Protein AF-A0A2S3ZAF1-F1 (afdb_monomer_lite)

Sequence (243 aa):
MAEVGGATMHPLAQFGRLNRGVPNEYNELVDADGWRYSEPAVGTLDVAVLAAVALHLAAHTGTPDAGIAAVWEGWGGLVSGTGVSVIMVSDEEAADRASDRATDRETEAAEARLRQAALAAMVEPDDSRGPGLLPADVSSGARLRLPGRDYVLFDAGIRRFVDPAWLTDAPWTDSTWPQSPNLIWPDDHAWVLVSEIDFDSTVIAGTRALVDALVADPTIEVLELREGADLTSEGDTVNLPPN

Radius of gyration: 21.91 Å; chains: 1; bounding box: 62×47×51 Å

Secondary structure (DSSP, 8-state):
-TTTTT----TT--HHHH--S---TTS-EE-TT--EE-PPPTT---HHHHHHHHHHHHHT-S-TT-EEEEEETTSTTSSBS----------TTTTS----TT-HHHHHHHHHHHHHHHHHHHHS--TT--B-SS-HHHHTS-EEEETTEEEEEEE--GGGGGSTTHHHH-TT--TTS----SEEEETT-SEEEEE-SS-SSEEEEE-HHHHHHHHT-TTS------TT---STT---SSPPP-

pLDDT: mean 73.21, std 19.5, range [30.19, 98.19]

Foldseek 3Di:
DQVQQVHDDAPQDAPVLSPNDDADPVQWDQGPVGDTHHQFQALFDDLQQLLVLLVLQLVQDPFQFWWKFWAWPPADLQAWLRHDDDPDDDPPPPPDDPDDPDCPVVVVVVVVVVVVVVVVVVVDPPPPTDGGLADNDQSPDDWDDDVVTIIRMDTGRSNCSNDSCCQVVPSRHDVPDGGGGQKIAGPVRQKIWGRHRQASDIDIDHDPVSLVVQPPDPVHDDHDDDPPQDNHPPSPPRSDDDD

Structure (mmCIF, N/CA/C/O backbone):
data_AF-A0A2S3ZAF1-F1
#
_entry.id   AF-A0A2S3ZAF1-F1
#
loop_
_atom_site.group_PDB
_atom_site.id
_atom_site.type_symbol
_atom_site.label_atom_id
_atom_site.label_alt_id
_atom_site.label_comp_id
_atom_site.label_asym_id
_atom_site.label_entity_id
_atom_site.label_seq_id
_atom_site.pdbx_PDB_ins_code
_atom_site.Cartn_x
_atom_site.Cartn_y
_atom_site.Cartn_z
_atom_site.occupancy
_atom_site.B_iso_or_equiv
_atom_site.auth_seq_id
_atom_site.auth_comp_id
_atom_site.auth_asym_id
_atom_site.auth_atom_id
_atom_site.pdbx_PDB_model_num
ATOM 1 N N . MET A 1 1 ? 9.774 2.914 -19.126 1.00 52.41 1 MET A N 1
ATOM 2 C CA . MET A 1 1 ? 11.111 2.756 -18.502 1.00 52.41 1 MET A CA 1
ATOM 3 C C . MET A 1 1 ? 11.886 1.545 -19.033 1.00 52.41 1 MET A C 1
ATOM 5 O O . MET A 1 1 ? 12.909 1.760 -19.666 1.00 52.41 1 MET A O 1
ATOM 9 N N . ALA A 1 2 ? 11.426 0.300 -18.835 1.00 56.88 2 ALA A N 1
ATOM 10 C CA . ALA A 1 2 ? 12.177 -0.904 -19.234 1.00 56.88 2 ALA A CA 1
ATOM 11 C C . ALA A 1 2 ? 12.571 -0.918 -20.730 1.00 56.88 2 ALA A C 1
ATOM 13 O O . ALA A 1 2 ? 13.739 -1.113 -21.065 1.00 56.88 2 ALA A O 1
ATOM 14 N N . GLU A 1 3 ? 11.632 -0.582 -21.621 1.00 55.62 3 GLU A N 1
ATOM 15 C CA . GLU A 1 3 ? 11.883 -0.512 -23.070 1.00 55.62 3 GLU A CA 1
ATOM 16 C C . GLU A 1 3 ? 12.916 0.558 -23.464 1.00 55.62 3 GLU A C 1
ATOM 18 O O . GLU A 1 3 ? 13.685 0.353 -24.401 1.00 55.62 3 GLU A O 1
ATOM 23 N N . VAL A 1 4 ? 12.994 1.664 -22.717 1.00 53.56 4 VAL A N 1
ATOM 24 C CA . VAL A 1 4 ? 13.937 2.768 -22.972 1.00 53.56 4 VAL A CA 1
ATOM 25 C C . VAL A 1 4 ? 15.374 2.357 -22.628 1.00 53.56 4 VAL A C 1
ATOM 27 O O . VAL A 1 4 ? 16.314 2.746 -23.317 1.00 53.56 4 VAL A O 1
ATOM 30 N N . GLY A 1 5 ? 15.554 1.539 -21.586 1.00 59.94 5 GLY A N 1
ATOM 31 C CA . GLY A 1 5 ? 16.861 1.052 -21.131 1.00 59.94 5 GLY A CA 1
ATOM 32 C C . GLY A 1 5 ? 17.316 -0.273 -21.757 1.00 59.94 5 GLY A C 1
ATOM 33 O O . GLY A 1 5 ? 18.374 -0.784 -21.387 1.00 59.94 5 GLY A O 1
ATOM 34 N N . GLY A 1 6 ? 16.524 -0.874 -22.656 1.00 71.81 6 GLY A N 1
ATOM 35 C CA . GLY A 1 6 ? 16.771 -2.234 -23.155 1.00 71.81 6 GLY A CA 1
ATOM 36 C C . GLY A 1 6 ? 16.690 -3.306 -22.058 1.00 71.81 6 GLY A C 1
ATOM 37 O O . GLY A 1 6 ? 17.347 -4.344 -22.155 1.00 71.81 6 GLY A O 1
ATOM 38 N N . ALA A 1 7 ? 15.935 -3.031 -20.995 1.00 78.31 7 ALA A N 1
ATOM 39 C CA . ALA A 1 7 ? 15.647 -3.947 -19.901 1.00 78.31 7 ALA A CA 1
ATOM 40 C C . ALA A 1 7 ? 14.244 -4.553 -20.076 1.00 78.31 7 ALA A C 1
ATOM 42 O O . ALA A 1 7 ? 13.410 -4.034 -20.817 1.00 78.31 7 ALA A O 1
ATOM 43 N N . THR A 1 8 ? 13.973 -5.674 -19.414 1.00 84.06 8 THR A N 1
ATOM 44 C CA . THR A 1 8 ? 12.668 -6.347 -19.466 1.00 84.06 8 THR A CA 1
ATOM 45 C C . THR A 1 8 ? 11.941 -6.150 -18.145 1.00 84.06 8 THR A C 1
ATOM 47 O O . THR A 1 8 ? 12.488 -6.472 -17.093 1.00 84.06 8 THR A O 1
ATOM 50 N N . MET A 1 9 ? 10.702 -5.656 -18.193 1.00 85.25 9 MET A N 1
ATOM 51 C CA . MET A 1 9 ? 9.845 -5.610 -17.008 1.00 85.25 9 MET A CA 1
ATOM 52 C C . MET A 1 9 ? 9.317 -7.014 -16.686 1.00 85.25 9 MET A C 1
ATOM 54 O O . MET A 1 9 ? 8.827 -7.715 -17.573 1.00 85.25 9 MET A O 1
ATOM 58 N N . HIS A 1 10 ? 9.428 -7.435 -15.427 1.00 86.62 10 HIS A N 1
ATOM 59 C CA . HIS A 1 10 ? 8.922 -8.713 -14.914 1.00 86.62 10 HIS A CA 1
ATOM 60 C C . HIS A 1 10 ? 8.698 -8.619 -13.390 1.00 86.62 10 HIS A C 1
ATOM 62 O O . HIS A 1 10 ? 9.186 -7.675 -12.776 1.00 86.62 10 HIS A O 1
ATOM 68 N N . PRO A 1 11 ? 8.026 -9.590 -12.735 1.00 84.19 11 PRO A N 1
ATOM 69 C CA . PRO A 1 11 ? 7.634 -9.479 -11.318 1.00 84.19 11 PRO A CA 1
ATOM 70 C C . PRO A 1 11 ? 8.775 -9.374 -10.295 1.00 84.19 11 PRO A C 1
ATOM 72 O O . PRO A 1 11 ? 8.514 -9.170 -9.119 1.00 84.19 11 PRO A O 1
ATOM 75 N N . LEU A 1 12 ? 10.020 -9.595 -10.720 1.00 84.94 12 LEU A N 1
ATOM 76 C CA . LEU A 1 12 ? 11.219 -9.519 -9.873 1.00 84.94 12 LEU A CA 1
ATOM 77 C C . LEU A 1 12 ? 12.179 -8.441 -10.384 1.00 84.94 12 LEU A C 1
ATOM 79 O O . LEU A 1 12 ? 13.346 -8.451 -10.007 1.00 84.94 12 LEU A O 1
ATOM 83 N N . ALA A 1 13 ? 11.739 -7.607 -11.331 1.00 83.88 13 ALA A N 1
ATOM 84 C CA . ALA A 1 13 ? 12.588 -6.587 -11.916 1.00 83.88 13 ALA A CA 1
ATOM 85 C C . ALA A 1 13 ? 12.947 -5.576 -10.830 1.00 83.88 13 ALA A C 1
ATOM 87 O O . ALA A 1 13 ? 12.074 -5.150 -10.081 1.00 83.88 13 ALA A O 1
ATOM 88 N N . GLN A 1 14 ? 14.225 -5.224 -10.736 1.00 80.75 14 GLN A N 1
ATOM 89 C CA . GLN A 1 14 ? 14.699 -4.249 -9.757 1.00 80.75 14 GLN A CA 1
ATOM 90 C C . GLN A 1 14 ? 14.889 -2.898 -10.443 1.00 80.75 14 GLN A C 1
ATOM 92 O O . GLN A 1 14 ? 15.520 -2.833 -11.504 1.00 80.75 14 GLN A O 1
ATOM 97 N N . PHE A 1 15 ? 14.404 -1.811 -9.841 1.00 74.12 15 PHE A N 1
ATOM 98 C CA . PHE A 1 15 ? 14.483 -0.459 -10.396 1.00 74.12 15 PHE A CA 1
ATOM 99 C C . PHE A 1 15 ? 15.914 -0.118 -10.813 1.00 74.12 15 PHE A C 1
ATOM 101 O O . PHE A 1 15 ? 16.145 0.286 -11.950 1.00 74.12 15 PHE A O 1
ATOM 108 N N . GLY A 1 16 ? 16.897 -0.387 -9.947 1.00 69.75 16 GLY A N 1
ATOM 109 C CA . GLY A 1 16 ? 18.313 -0.150 -10.245 1.00 69.75 16 GLY A CA 1
ATOM 110 C C . GLY A 1 16 ? 18.846 -0.920 -11.463 1.00 69.75 16 GLY A C 1
ATOM 111 O O . GLY A 1 16 ? 19.830 -0.503 -12.066 1.00 69.75 16 GLY A O 1
ATOM 112 N N . ARG A 1 17 ? 18.197 -2.022 -11.868 1.00 74.19 17 ARG A N 1
ATOM 113 C CA . ARG A 1 17 ? 18.559 -2.808 -13.063 1.00 74.19 17 ARG A CA 1
ATOM 114 C C . ARG A 1 17 ? 17.776 -2.411 -14.316 1.00 74.19 17 ARG A C 1
ATOM 116 O O . ARG A 1 17 ? 18.269 -2.634 -15.427 1.00 74.19 17 ARG A O 1
ATOM 123 N N . LEU A 1 18 ? 16.599 -1.805 -14.147 1.00 74.00 18 LEU A N 1
ATOM 124 C CA . LEU A 1 18 ? 15.820 -1.166 -15.215 1.00 74.00 18 LEU A CA 1
ATOM 125 C C . LEU A 1 18 ? 16.380 0.220 -15.576 1.00 74.00 18 LEU A C 1
ATOM 127 O O . LEU A 1 18 ? 16.373 0.618 -16.743 1.00 74.00 18 LEU A O 1
ATOM 131 N N . ASN A 1 19 ? 16.903 0.931 -14.577 1.00 68.19 19 ASN A N 1
ATOM 132 C CA . ASN A 1 19 ? 17.482 2.264 -14.664 1.00 68.19 19 ASN A CA 1
ATOM 133 C C . ASN A 1 19 ? 18.892 2.228 -15.291 1.00 68.19 19 ASN A C 1
ATOM 135 O O . ASN A 1 19 ? 19.906 2.313 -14.605 1.00 68.19 19 ASN A O 1
ATOM 139 N N . ARG A 1 20 ? 18.960 2.048 -16.619 1.00 69.25 20 ARG A N 1
ATOM 140 C CA . ARG A 1 20 ? 20.220 1.895 -17.384 1.00 69.25 20 ARG A CA 1
ATOM 141 C C . ARG A 1 20 ? 20.696 3.164 -18.109 1.00 69.25 20 ARG A C 1
ATOM 143 O O . ARG A 1 20 ? 21.653 3.100 -18.879 1.00 69.25 20 ARG A O 1
ATOM 150 N N . GLY A 1 21 ? 20.020 4.295 -17.919 1.00 64.88 21 GLY A N 1
ATOM 151 C CA . GLY A 1 21 ? 20.391 5.572 -18.537 1.00 64.88 21 GLY A CA 1
ATOM 152 C C . GLY A 1 21 ? 21.369 6.391 -17.687 1.00 64.88 21 GLY A C 1
ATOM 153 O O . GLY A 1 21 ? 21.726 5.998 -16.580 1.00 64.88 21 GLY A O 1
ATOM 154 N N . VAL A 1 22 ? 21.798 7.546 -18.204 1.00 63.38 22 VAL A N 1
ATOM 155 C CA . VAL A 1 22 ? 22.558 8.536 -17.424 1.00 63.38 22 VAL A CA 1
ATOM 156 C C . VAL A 1 22 ? 21.555 9.516 -16.805 1.00 63.38 22 VAL A C 1
ATOM 158 O O . VAL A 1 22 ? 20.858 10.186 -17.572 1.00 63.38 22 VAL A O 1
ATOM 161 N N . PRO A 1 23 ? 21.451 9.602 -15.467 1.00 66.50 23 PRO A N 1
ATOM 162 C CA . PRO A 1 23 ? 20.560 10.555 -14.819 1.00 66.50 23 PRO A CA 1
ATOM 163 C C . PRO A 1 23 ? 20.959 12.004 -15.117 1.00 66.50 23 PRO A C 1
ATOM 165 O O . PRO A 1 23 ? 22.134 12.311 -15.333 1.00 66.50 23 PRO A O 1
ATOM 168 N N . ASN A 1 24 ? 19.979 12.903 -15.113 1.00 66.38 24 ASN A N 1
ATOM 169 C CA . ASN A 1 24 ? 20.212 14.343 -15.128 1.00 66.38 24 ASN A CA 1
ATOM 170 C C . ASN A 1 24 ? 20.703 14.838 -13.748 1.00 66.38 24 ASN A C 1
ATOM 172 O O . ASN A 1 24 ? 20.845 14.074 -12.795 1.00 66.38 24 ASN A O 1
ATOM 176 N N . GLU A 1 25 ? 20.935 16.144 -13.629 1.00 62.88 25 GLU A N 1
ATOM 177 C CA . GLU A 1 25 ? 21.342 16.811 -12.380 1.00 62.88 25 GLU A CA 1
ATOM 178 C C . GLU A 1 25 ? 20.338 16.674 -11.216 1.00 62.88 25 GLU A C 1
ATOM 180 O O . GLU A 1 25 ? 20.697 16.913 -10.066 1.00 62.88 25 GLU A O 1
ATOM 185 N N . TYR A 1 26 ? 19.110 16.232 -11.499 1.00 56.50 26 TYR A N 1
ATOM 186 C CA . TYR A 1 26 ? 18.057 15.934 -10.524 1.00 56.50 26 TYR A CA 1
ATOM 187 C C . TYR A 1 26 ? 17.913 14.430 -10.236 1.00 56.50 26 TYR A C 1
ATOM 189 O O . TYR A 1 26 ? 16.948 14.016 -9.599 1.00 56.50 26 TYR A O 1
ATOM 197 N N . ASN A 1 27 ? 18.867 13.609 -10.689 1.00 64.25 27 ASN A N 1
ATOM 198 C CA . ASN A 1 27 ? 18.846 12.150 -10.582 1.00 64.25 27 ASN A CA 1
ATOM 199 C C . ASN A 1 27 ? 17.648 11.478 -11.297 1.00 64.25 27 ASN A C 1
ATOM 201 O O . ASN A 1 27 ? 17.222 10.387 -10.924 1.00 64.25 27 ASN A O 1
ATOM 205 N N . GLU A 1 28 ? 17.114 12.110 -12.346 1.00 71.56 28 GLU A N 1
ATOM 206 C CA . GLU A 1 28 ? 16.035 11.570 -13.183 1.00 71.56 28 GLU A CA 1
ATOM 207 C C . GLU A 1 28 ? 16.590 11.063 -14.520 1.00 71.56 28 GLU A C 1
ATOM 209 O O . GLU A 1 28 ? 17.436 11.709 -15.143 1.00 71.56 28 GLU A O 1
ATOM 214 N N . LEU A 1 29 ? 16.055 9.957 -15.032 1.00 66.19 29 LEU A N 1
ATOM 215 C CA . LEU A 1 29 ? 16.217 9.603 -16.437 1.00 66.19 29 LEU A CA 1
ATOM 216 C C . LEU A 1 29 ? 15.233 10.378 -17.295 1.00 66.19 29 LEU A C 1
ATOM 218 O O . LEU A 1 29 ? 14.050 10.434 -16.977 1.00 66.19 29 LEU A O 1
ATOM 222 N N . VAL A 1 30 ? 15.708 10.880 -18.431 1.00 68.19 30 VAL A N 1
ATOM 223 C CA . VAL A 1 30 ? 14.857 11.477 -19.461 1.00 68.19 30 VAL A CA 1
ATOM 224 C C . VAL A 1 30 ? 14.981 10.651 -20.734 1.00 68.19 30 VAL A C 1
ATOM 226 O O . VAL A 1 30 ? 16.096 10.431 -21.211 1.00 68.19 30 VAL A O 1
ATOM 229 N N . ASP A 1 31 ? 13.864 10.166 -21.271 1.00 68.25 31 ASP A N 1
ATOM 230 C CA . ASP A 1 31 ? 13.876 9.461 -22.555 1.00 68.25 31 ASP A CA 1
ATOM 231 C C . ASP A 1 31 ? 13.842 10.414 -23.759 1.00 68.25 31 ASP A C 1
ATOM 233 O O . ASP A 1 31 ? 13.758 11.636 -23.624 1.00 68.25 31 ASP A O 1
ATOM 237 N N . ALA A 1 32 ? 13.947 9.846 -24.963 1.00 70.00 32 ALA A N 1
ATOM 238 C CA . ALA A 1 32 ? 13.963 10.611 -26.209 1.00 70.00 32 ALA A CA 1
ATOM 239 C C . ALA A 1 32 ? 12.665 11.406 -26.455 1.00 70.00 32 ALA A C 1
ATOM 241 O O . ALA A 1 32 ? 12.693 12.391 -27.193 1.00 70.00 32 ALA A O 1
ATOM 242 N N . ASP A 1 33 ? 11.562 10.997 -25.824 1.00 71.38 33 ASP A N 1
ATOM 243 C CA . ASP A 1 33 ? 10.255 11.646 -25.903 1.00 71.38 33 ASP A CA 1
ATOM 244 C C . ASP A 1 33 ? 10.052 12.683 -24.779 1.00 71.38 33 ASP A C 1
ATOM 246 O O . ASP A 1 33 ? 9.047 13.396 -24.755 1.00 71.38 33 ASP A O 1
ATOM 250 N N . GLY A 1 34 ? 11.027 12.821 -23.874 1.00 68.06 34 GLY A N 1
ATOM 251 C CA . GLY A 1 34 ? 11.022 13.788 -22.782 1.00 68.06 34 GLY A CA 1
ATOM 252 C C . GLY A 1 34 ? 10.316 13.306 -21.514 1.00 68.06 34 GLY A C 1
ATOM 253 O O . GLY A 1 34 ? 10.127 14.114 -20.598 1.00 68.06 34 GLY A O 1
ATOM 254 N N . TRP A 1 35 ? 9.936 12.026 -21.426 1.00 69.88 35 TRP A N 1
ATOM 255 C CA . TRP A 1 35 ? 9.408 11.459 -20.186 1.00 69.88 35 TRP A CA 1
ATOM 256 C C . TRP A 1 35 ? 10.503 11.332 -19.146 1.00 69.88 35 TRP A C 1
ATOM 258 O O . TRP A 1 35 ? 11.630 10.943 -19.452 1.00 69.88 35 TRP A O 1
ATOM 268 N N . ARG A 1 36 ? 10.135 11.642 -17.905 1.00 71.19 36 ARG A N 1
ATOM 269 C CA . ARG A 1 36 ? 11.023 11.614 -16.749 1.00 71.19 36 ARG A CA 1
ATOM 270 C C . ARG A 1 36 ? 10.715 10.398 -15.894 1.00 71.19 36 ARG A C 1
ATOM 272 O O . ARG A 1 36 ? 9.553 10.147 -15.584 1.00 71.19 36 ARG A O 1
ATOM 279 N N . TYR A 1 37 ? 11.753 9.674 -15.506 1.00 71.62 37 TYR A N 1
ATOM 280 C CA . TYR A 1 37 ? 11.666 8.524 -14.619 1.00 71.62 37 TYR A CA 1
ATOM 281 C C . TYR A 1 37 ? 12.618 8.749 -13.451 1.00 71.62 37 TYR A C 1
ATOM 283 O O . TYR A 1 37 ? 13.810 8.977 -13.655 1.00 71.62 37 TYR A O 1
ATOM 291 N N . SER A 1 38 ? 12.100 8.677 -12.235 1.00 63.06 38 SER A N 1
ATOM 292 C CA . SER A 1 38 ? 12.883 8.746 -11.006 1.00 63.06 38 SER A CA 1
ATOM 293 C C . SER A 1 38 ? 12.810 7.414 -10.273 1.00 63.06 38 SER A C 1
ATOM 295 O O . SER A 1 38 ? 11.933 6.591 -10.546 1.00 63.06 38 SER A O 1
ATOM 297 N N . GLU A 1 39 ? 13.729 7.213 -9.334 1.00 63.38 39 GLU A N 1
ATOM 298 C CA . GLU A 1 39 ? 13.626 6.115 -8.376 1.00 63.38 39 GLU A CA 1
ATOM 299 C C . GLU A 1 39 ? 12.291 6.196 -7.624 1.00 63.38 39 GLU A C 1
ATOM 301 O O . GLU A 1 39 ? 11.892 7.300 -7.226 1.00 63.38 39 GLU A O 1
ATOM 306 N N . PRO A 1 40 ? 11.554 5.075 -7.481 1.00 61.91 40 PRO A N 1
ATOM 307 C CA . PRO A 1 40 ? 10.352 5.062 -6.671 1.00 61.91 40 PRO A CA 1
ATOM 308 C C . PRO A 1 40 ? 10.720 5.401 -5.229 1.00 61.91 40 PRO A C 1
ATOM 310 O O . PRO A 1 40 ? 11.752 4.974 -4.710 1.00 61.91 40 PRO A O 1
ATOM 313 N N . ALA A 1 41 ? 9.864 6.176 -4.570 1.00 61.56 41 ALA A N 1
ATOM 314 C CA . ALA A 1 41 ? 10.039 6.446 -3.155 1.00 61.56 41 ALA A CA 1
ATOM 315 C C . ALA A 1 41 ? 9.879 5.133 -2.374 1.00 61.56 41 ALA A C 1
ATOM 317 O O . ALA A 1 41 ? 8.846 4.472 -2.447 1.00 61.56 41 ALA A O 1
ATOM 318 N N . VAL A 1 42 ? 10.916 4.739 -1.641 1.00 62.28 42 VAL A N 1
ATOM 319 C CA . VAL A 1 42 ? 10.926 3.477 -0.899 1.00 62.28 42 VAL A CA 1
ATOM 320 C C . VAL A 1 42 ? 10.143 3.618 0.409 1.00 62.28 42 VAL A C 1
ATOM 322 O O . VAL A 1 42 ? 10.240 4.631 1.104 1.00 62.28 42 VAL A O 1
ATOM 325 N N . GLY A 1 43 ? 9.372 2.586 0.766 1.00 62.78 43 GLY A N 1
ATOM 326 C CA . GLY A 1 43 ? 8.583 2.560 1.997 1.00 62.78 43 GLY A CA 1
ATOM 327 C C . GLY A 1 43 ? 7.305 3.396 1.960 1.00 62.78 43 GLY A C 1
ATOM 328 O O . GLY A 1 43 ? 6.647 3.511 2.989 1.00 62.78 43 GLY A O 1
ATOM 329 N N . THR A 1 44 ? 6.931 3.957 0.811 1.00 71.94 44 THR A N 1
ATOM 330 C CA . THR A 1 44 ? 5.699 4.733 0.646 1.00 71.94 44 THR A CA 1
ATOM 331 C C . THR A 1 44 ? 5.073 4.432 -0.702 1.00 71.94 44 THR A C 1
ATOM 333 O O . THR A 1 44 ? 5.767 4.211 -1.692 1.00 71.94 44 THR A O 1
ATOM 336 N N . LEU A 1 45 ? 3.751 4.389 -0.739 1.00 80.56 45 LEU A N 1
ATOM 337 C CA . LEU A 1 45 ? 2.985 4.207 -1.955 1.00 80.56 45 LEU A CA 1
ATOM 338 C C . LEU A 1 45 ? 2.438 5.563 -2.387 1.00 80.56 45 LEU A C 1
ATOM 340 O O . LEU A 1 45 ? 1.867 6.293 -1.573 1.00 80.56 45 LEU A O 1
ATOM 344 N N . ASP A 1 46 ? 2.590 5.880 -3.674 1.00 84.19 46 ASP A N 1
ATOM 345 C CA . ASP A 1 46 ? 1.996 7.082 -4.254 1.00 84.19 46 ASP A CA 1
ATOM 346 C C . ASP A 1 46 ? 0.504 7.167 -3.904 1.00 84.19 46 ASP A C 1
ATOM 348 O O . ASP A 1 46 ? -0.221 6.173 -3.941 1.00 84.19 46 ASP A O 1
ATOM 352 N N . VAL A 1 47 ? 0.042 8.365 -3.556 1.00 86.75 47 VAL A N 1
ATOM 353 C CA . VAL A 1 47 ? -1.308 8.585 -3.027 1.00 86.75 47 VAL A CA 1
ATOM 354 C C . VAL A 1 47 ? -2.386 8.166 -4.024 1.00 86.75 47 VAL A C 1
ATOM 356 O O . VAL A 1 47 ? -3.401 7.595 -3.620 1.00 86.75 47 VAL A O 1
ATOM 359 N N . ALA A 1 48 ? -2.188 8.432 -5.317 1.00 87.12 48 ALA A N 1
ATOM 360 C CA . ALA A 1 48 ? -3.154 8.056 -6.341 1.00 87.12 48 ALA A CA 1
ATOM 361 C C . ALA A 1 48 ? -3.159 6.537 -6.555 1.00 87.12 48 ALA A C 1
ATOM 363 O O . ALA A 1 48 ? -4.230 5.941 -6.685 1.00 87.12 48 ALA A O 1
ATOM 364 N N . VAL A 1 49 ? -1.982 5.903 -6.518 1.00 89.81 49 VAL A N 1
ATOM 365 C CA . VAL A 1 49 ? -1.861 4.439 -6.587 1.00 89.81 49 VAL A CA 1
ATOM 366 C C . VAL A 1 49 ? -2.507 3.784 -5.366 1.00 89.81 49 VAL A C 1
ATOM 368 O O . VAL A 1 49 ? -3.292 2.850 -5.521 1.00 89.81 49 VAL A O 1
ATOM 371 N N . LEU A 1 50 ? -2.259 4.298 -4.158 1.00 92.38 50 LEU A N 1
ATOM 372 C CA . LEU A 1 50 ? -2.894 3.817 -2.933 1.00 92.38 50 LEU A CA 1
ATOM 373 C C . LEU A 1 50 ? -4.415 3.952 -3.008 1.00 92.38 50 LEU A C 1
ATOM 375 O O . LEU A 1 50 ? -5.112 3.014 -2.635 1.00 92.38 50 LEU A O 1
ATOM 379 N N . ALA A 1 51 ? -4.937 5.069 -3.515 1.00 93.31 51 ALA A N 1
ATOM 380 C CA . ALA A 1 51 ? -6.375 5.259 -3.677 1.00 93.31 51 ALA A CA 1
ATOM 381 C C . ALA A 1 51 ? -6.990 4.241 -4.653 1.00 93.31 51 ALA A C 1
ATOM 383 O O . ALA A 1 51 ? -8.032 3.651 -4.352 1.00 93.31 51 ALA A O 1
ATOM 384 N N . ALA A 1 52 ? -6.332 3.987 -5.789 1.00 94.19 52 ALA A N 1
ATOM 385 C CA . ALA A 1 52 ? -6.768 2.986 -6.762 1.00 94.19 52 ALA A CA 1
ATOM 386 C C . ALA A 1 52 ? -6.744 1.567 -6.169 1.00 94.19 52 ALA A C 1
ATOM 388 O O . ALA A 1 52 ? -7.733 0.837 -6.240 1.00 94.19 52 ALA A O 1
ATOM 389 N N . VAL A 1 53 ? -5.655 1.197 -5.493 1.00 96.00 53 VAL A N 1
ATOM 390 C CA . VAL A 1 53 ? -5.526 -0.092 -4.801 1.00 96.00 53 VAL A CA 1
ATOM 391 C C . VAL A 1 53 ? -6.564 -0.226 -3.680 1.00 96.00 53 VAL A C 1
ATOM 393 O O . VAL A 1 53 ? -7.201 -1.272 -3.551 1.00 96.00 53 VAL A O 1
ATOM 396 N N . ALA A 1 54 ? -6.798 0.830 -2.897 1.00 96.75 54 ALA A N 1
ATOM 397 C CA . ALA A 1 54 ? -7.751 0.837 -1.790 1.00 96.75 54 ALA A CA 1
ATOM 398 C C . ALA A 1 54 ? -9.187 0.539 -2.245 1.00 96.75 54 ALA A C 1
ATOM 400 O O . ALA A 1 54 ? -9.926 -0.119 -1.511 1.00 96.75 54 ALA A O 1
ATOM 401 N N . LEU A 1 55 ? -9.579 0.955 -3.457 1.00 97.38 55 LEU A N 1
ATOM 402 C CA . LEU A 1 55 ? -10.880 0.604 -4.038 1.00 97.38 55 LEU A CA 1
ATOM 403 C C . LEU A 1 55 ? -11.042 -0.914 -4.198 1.00 97.38 55 LEU A C 1
ATOM 405 O O . LEU A 1 55 ? -12.073 -1.464 -3.802 1.00 97.38 55 LEU A O 1
ATOM 409 N N . HIS A 1 56 ? -10.021 -1.596 -4.723 1.00 98.06 56 HIS A N 1
ATOM 410 C CA . HIS A 1 56 ? -10.026 -3.056 -4.859 1.00 98.06 56 HIS A CA 1
ATOM 411 C C . HIS A 1 56 ? -9.995 -3.735 -3.494 1.00 98.06 56 HIS A C 1
ATOM 413 O O . HIS A 1 56 ? -10.833 -4.583 -3.199 1.00 98.06 56 HIS A O 1
ATOM 419 N N . LEU A 1 57 ? -9.087 -3.319 -2.614 1.00 97.94 57 LEU A N 1
ATOM 420 C CA . LEU A 1 57 ? -8.963 -3.892 -1.275 1.00 97.94 57 LEU A CA 1
ATOM 421 C C . LEU A 1 57 ? -10.268 -3.774 -0.469 1.00 97.94 57 LEU A C 1
ATOM 423 O O . LEU A 1 57 ? -10.680 -4.740 0.175 1.00 97.94 57 LEU A O 1
ATOM 427 N N . ALA A 1 58 ? -10.970 -2.640 -0.565 1.00 98.12 58 ALA A N 1
ATOM 428 C CA . ALA A 1 58 ? -12.267 -2.427 0.079 1.00 98.12 58 ALA A CA 1
ATOM 429 C C . ALA A 1 58 ? -13.373 -3.354 -0.453 1.00 98.12 58 ALA A C 1
ATOM 431 O O . ALA A 1 58 ? -14.283 -3.708 0.297 1.00 98.12 58 ALA A O 1
ATOM 432 N N . ALA A 1 59 ? -13.318 -3.749 -1.727 1.00 98.00 59 ALA A N 1
ATOM 433 C CA . ALA A 1 59 ? -14.276 -4.680 -2.324 1.00 98.00 59 ALA A CA 1
ATOM 434 C C . ALA A 1 59 ? -14.020 -6.146 -1.925 1.00 98.00 59 ALA A C 1
ATOM 436 O O . ALA A 1 59 ? -14.918 -6.981 -2.037 1.00 98.00 59 ALA A O 1
ATOM 437 N N . HIS A 1 60 ? -12.814 -6.455 -1.443 1.00 97.88 60 HIS A N 1
ATOM 438 C CA . HIS A 1 60 ? -12.350 -7.807 -1.126 1.00 97.88 60 HIS A CA 1
ATOM 439 C C . HIS A 1 60 ? -12.170 -8.062 0.384 1.00 97.88 60 HIS A C 1
ATOM 441 O O . HIS A 1 60 ? -11.397 -8.932 0.780 1.00 97.88 60 HIS A O 1
ATOM 447 N N . THR A 1 61 ? -12.909 -7.342 1.231 1.00 98.06 61 THR A N 1
ATOM 448 C CA . THR A 1 61 ? -13.003 -7.572 2.684 1.00 98.06 61 THR A CA 1
ATOM 449 C C . THR A 1 61 ? -14.446 -7.397 3.165 1.00 98.06 61 THR A C 1
ATOM 451 O O . THR A 1 61 ? -15.221 -6.624 2.596 1.00 98.06 61 THR A O 1
ATOM 454 N N . GLY A 1 62 ? -14.820 -8.117 4.221 1.00 98.19 62 GLY A N 1
ATOM 455 C CA . GLY A 1 62 ? -16.059 -7.909 4.964 1.00 98.19 62 GLY A CA 1
ATOM 456 C C . GLY A 1 62 ? -16.001 -6.729 5.941 1.00 98.19 62 GLY A C 1
ATOM 457 O O . GLY A 1 62 ? -17.053 -6.295 6.412 1.00 98.19 62 GLY A O 1
ATOM 458 N N . THR A 1 63 ? -14.813 -6.185 6.228 1.00 97.88 63 THR A N 1
ATOM 459 C CA . THR A 1 63 ? -14.594 -5.087 7.186 1.00 97.88 63 THR A CA 1
ATOM 460 C C . THR A 1 63 ? -13.866 -3.891 6.547 1.00 97.88 63 THR A C 1
ATOM 462 O O . THR A 1 63 ? -12.795 -3.500 6.995 1.00 97.88 63 THR A O 1
ATOM 465 N N . PRO A 1 64 ? -14.418 -3.245 5.502 1.00 97.62 64 PRO A N 1
ATOM 466 C CA . PRO A 1 64 ? -13.717 -2.170 4.785 1.00 97.62 64 PRO A CA 1
ATOM 467 C C . PRO A 1 64 ? -13.534 -0.874 5.595 1.00 97.62 64 PRO A C 1
ATOM 469 O O . PRO A 1 64 ? -12.698 -0.040 5.242 1.00 97.62 64 PRO A O 1
ATOM 472 N N . ASP A 1 65 ? -14.319 -0.694 6.658 1.00 97.81 65 ASP A N 1
ATOM 473 C CA . ASP A 1 65 ? -14.263 0.463 7.558 1.00 97.81 65 ASP A CA 1
ATOM 474 C C . ASP A 1 65 ? -13.481 0.174 8.856 1.00 97.81 65 ASP A C 1
ATOM 476 O O . ASP A 1 65 ? -13.335 1.080 9.670 1.00 97.81 65 ASP A O 1
ATOM 480 N N . ALA A 1 66 ? -12.981 -1.055 9.053 1.00 97.19 66 ALA A N 1
ATOM 481 C CA . ALA A 1 66 ? -12.291 -1.478 10.273 1.00 97.19 66 ALA A CA 1
ATOM 482 C C . ALA A 1 66 ? -11.036 -2.302 9.953 1.00 97.19 66 ALA A C 1
ATOM 484 O O . ALA A 1 66 ? -11.080 -3.294 9.217 1.00 97.19 66 ALA A O 1
ATOM 485 N N . GLY A 1 67 ? -9.906 -1.863 10.489 1.00 96.00 67 GLY A N 1
ATOM 486 C CA . GLY A 1 67 ? -8.607 -2.459 10.229 1.00 96.00 67 GLY A CA 1
ATOM 487 C C . GLY A 1 67 ? -7.489 -1.628 10.830 1.00 96.00 67 GLY A C 1
ATOM 488 O O . GLY A 1 67 ? -7.722 -0.662 11.559 1.00 96.00 67 GLY A O 1
ATOM 489 N N . ILE A 1 68 ? -6.261 -2.003 10.496 1.00 95.56 68 ILE A N 1
ATOM 490 C CA . ILE A 1 68 ? -5.059 -1.377 11.026 1.00 95.56 68 ILE A CA 1
ATOM 491 C C . ILE A 1 68 ? -4.224 -0.813 9.884 1.00 95.56 68 ILE A C 1
ATOM 493 O O . ILE A 1 68 ? -3.944 -1.501 8.903 1.00 95.56 68 ILE A O 1
ATOM 497 N N . ALA A 1 69 ? -3.773 0.424 10.068 1.00 93.69 69 ALA A N 1
ATOM 498 C CA . ALA A 1 69 ? -2.664 1.018 9.341 1.00 93.69 69 ALA A CA 1
ATOM 499 C C . ALA A 1 69 ? -1.438 1.074 10.262 1.00 93.69 69 ALA A C 1
ATOM 501 O O . ALA A 1 69 ? -1.530 1.540 11.399 1.00 93.69 69 ALA A O 1
ATOM 502 N N . ALA A 1 70 ? -0.289 0.602 9.788 1.00 90.50 70 ALA A N 1
ATOM 503 C CA . ALA A 1 70 ? 0.951 0.572 10.550 1.00 90.50 70 ALA A CA 1
ATOM 504 C C . ALA A 1 70 ? 2.019 1.448 9.890 1.00 90.50 70 ALA A C 1
ATOM 506 O O . ALA A 1 70 ? 2.266 1.337 8.688 1.00 90.50 70 ALA A O 1
ATOM 507 N N . VAL A 1 71 ? 2.674 2.289 10.688 1.00 88.12 71 VAL A N 1
ATOM 508 C CA . VAL A 1 71 ? 3.711 3.229 10.234 1.00 88.12 71 VAL A CA 1
ATOM 509 C C . VAL A 1 71 ? 5.002 2.954 10.990 1.00 88.12 71 VAL A C 1
ATOM 511 O O . VAL A 1 71 ? 4.989 2.819 12.214 1.00 88.12 71 VAL A O 1
ATOM 514 N N . TRP A 1 72 ? 6.114 2.833 10.272 1.00 85.75 72 TRP A N 1
ATOM 515 C CA . TRP A 1 72 ? 7.417 2.512 10.844 1.00 85.75 72 TRP A CA 1
ATOM 516 C C . TRP A 1 72 ? 7.928 3.656 11.721 1.00 85.75 72 TRP A C 1
ATOM 518 O O . TRP A 1 72 ? 7.984 4.808 11.299 1.00 85.75 72 TRP A O 1
ATOM 528 N N . GLU A 1 73 ? 8.347 3.337 12.947 1.00 76.69 73 GLU A N 1
ATOM 529 C CA . GLU A 1 73 ? 8.791 4.348 13.915 1.00 76.69 73 GLU A CA 1
ATOM 530 C C . GLU A 1 73 ? 10.107 5.037 13.526 1.00 76.69 73 GLU A C 1
ATOM 532 O O . GLU A 1 73 ? 10.408 6.115 14.033 1.00 76.69 73 GLU A O 1
ATOM 537 N N . GLY A 1 74 ? 10.893 4.423 12.634 1.00 67.62 74 GLY A N 1
ATOM 538 C CA . GLY A 1 74 ? 12.181 4.951 12.180 1.00 67.62 74 GLY A CA 1
ATOM 539 C C . GLY A 1 74 ? 12.072 6.142 11.228 1.00 67.62 74 GLY A C 1
ATOM 540 O O . GLY A 1 74 ? 13.096 6.686 10.816 1.00 67.62 74 GLY A O 1
ATOM 541 N N . TRP A 1 75 ? 10.857 6.569 10.882 1.00 65.81 75 TRP A N 1
ATOM 542 C CA . TRP A 1 75 ? 10.648 7.803 10.139 1.00 65.81 75 TRP A CA 1
ATOM 543 C C . TRP A 1 75 ? 10.950 9.020 11.005 1.00 65.81 75 TRP A C 1
ATOM 545 O O . TRP A 1 75 ? 10.350 9.239 12.059 1.00 65.81 75 TRP A O 1
ATOM 555 N N . GLY A 1 76 ? 11.939 9.795 10.555 1.00 53.66 76 GLY A N 1
ATOM 556 C CA . GLY A 1 76 ? 12.454 10.937 11.295 1.00 53.66 76 GLY A CA 1
ATOM 557 C C . GLY A 1 76 ? 11.349 11.932 11.635 1.00 53.66 76 GLY A C 1
ATOM 558 O O . GLY A 1 76 ? 10.577 12.326 10.769 1.00 53.66 76 GLY A O 1
ATOM 559 N N . GLY A 1 77 ? 11.270 12.333 12.903 1.00 52.31 77 GLY A N 1
ATOM 560 C CA . GLY A 1 77 ? 10.244 13.249 13.400 1.00 52.31 77 GLY A CA 1
ATOM 561 C C . GLY A 1 77 ? 8.965 12.577 13.913 1.00 52.31 77 GLY A C 1
ATOM 562 O O . GLY A 1 77 ? 8.202 13.247 14.603 1.00 52.31 77 GLY A O 1
ATOM 563 N N . LEU A 1 78 ? 8.726 11.282 13.650 1.00 59.19 78 LEU A N 1
ATOM 564 C CA . LEU A 1 78 ? 7.452 10.622 13.977 1.00 59.19 78 LEU A CA 1
ATOM 565 C C . LEU A 1 78 ? 7.260 10.395 15.489 1.00 59.19 78 LEU A C 1
ATOM 567 O O . LEU A 1 78 ? 6.296 10.888 16.074 1.00 59.19 78 LEU A O 1
ATOM 571 N N . VAL A 1 79 ? 8.186 9.671 16.127 1.00 51.91 79 VAL A N 1
ATOM 572 C CA . VAL A 1 79 ? 8.150 9.341 17.574 1.00 51.91 79 VAL A CA 1
ATOM 573 C C . VAL A 1 79 ? 9.100 10.197 18.418 1.00 51.91 79 VAL A C 1
ATOM 575 O O . VAL A 1 79 ? 8.952 10.298 19.635 1.00 51.91 79 VAL A O 1
ATOM 578 N N . SER A 1 80 ? 10.079 10.835 17.780 1.00 43.97 80 SER A N 1
ATOM 579 C CA . SER A 1 80 ? 11.038 11.747 18.401 1.00 43.97 80 SER A CA 1
ATOM 580 C C . SER A 1 80 ? 11.392 12.854 17.416 1.00 43.97 80 SER A C 1
ATOM 582 O O . SER A 1 80 ? 11.408 12.616 16.211 1.00 43.97 80 SER A O 1
ATOM 584 N N . GLY A 1 81 ? 11.738 14.050 17.906 1.00 45.56 81 GLY A N 1
ATOM 585 C CA . GLY A 1 81 ? 12.139 15.202 17.082 1.00 45.56 81 GLY A CA 1
ATOM 586 C C . GLY A 1 81 ? 13.448 15.029 16.291 1.00 45.56 81 GLY A C 1
ATOM 587 O O . GLY A 1 81 ? 14.075 16.013 15.907 1.00 45.56 81 GLY A O 1
ATOM 588 N N . THR A 1 82 ? 13.898 13.795 16.059 1.00 45.47 82 THR A N 1
ATOM 589 C CA . THR A 1 82 ? 15.001 13.446 15.160 1.00 45.47 82 THR A CA 1
ATOM 590 C C . THR A 1 82 ? 14.518 13.602 13.715 1.00 45.47 82 THR A C 1
ATOM 592 O O . THR A 1 82 ? 14.238 12.625 13.032 1.00 45.47 82 THR A O 1
ATOM 595 N N . GLY A 1 83 ? 14.320 14.840 13.265 1.00 42.28 83 GLY A N 1
ATOM 596 C CA . GLY A 1 83 ? 13.959 15.130 11.878 1.00 42.28 83 GLY A CA 1
ATOM 597 C C . GLY A 1 83 ? 15.098 14.776 10.919 1.00 42.28 83 GLY A C 1
ATOM 598 O O . GLY A 1 83 ? 16.275 14.943 11.248 1.00 42.28 83 GLY A O 1
ATOM 599 N N . VAL A 1 84 ? 14.755 14.300 9.723 1.00 40.50 84 VAL A N 1
ATOM 600 C CA . VAL A 1 84 ? 15.702 14.244 8.602 1.00 40.50 84 VAL A CA 1
ATOM 601 C C . VAL A 1 84 ? 15.958 15.681 8.147 1.00 40.50 84 VAL A C 1
ATOM 603 O O . VAL A 1 84 ? 15.036 16.373 7.724 1.00 40.50 84 VAL A O 1
ATOM 606 N N . SER A 1 85 ? 17.206 16.143 8.234 1.00 33.28 85 SER A N 1
ATOM 607 C CA . SER A 1 85 ? 17.634 17.374 7.565 1.00 33.28 85 SER A CA 1
ATOM 608 C C . SER A 1 85 ? 18.166 17.002 6.186 1.00 33.28 85 SER A C 1
ATOM 610 O O . SER A 1 85 ? 19.237 16.404 6.073 1.00 33.28 85 SER A O 1
ATOM 612 N N . VAL A 1 86 ? 17.405 17.314 5.136 1.00 36.00 86 VAL A N 1
ATOM 613 C CA . VAL A 1 86 ? 17.892 17.207 3.757 1.00 36.00 86 VAL A CA 1
ATOM 614 C C . VAL A 1 86 ? 18.703 18.463 3.461 1.00 36.00 86 VAL A C 1
ATOM 616 O O . VAL A 1 86 ? 18.151 19.544 3.260 1.00 36.00 86 VAL A O 1
ATOM 619 N N . ILE A 1 87 ? 20.029 18.333 3.445 1.00 36.84 87 ILE A N 1
ATOM 620 C CA . ILE A 1 87 ? 20.905 19.392 2.942 1.00 36.84 87 ILE A CA 1
ATOM 621 C C . ILE A 1 87 ? 20.908 19.278 1.418 1.00 36.84 87 ILE A C 1
ATOM 623 O O . ILE A 1 87 ? 21.622 18.453 0.852 1.00 36.84 87 ILE A O 1
ATOM 627 N N . MET A 1 88 ? 20.099 20.100 0.752 1.00 30.19 88 MET A N 1
ATOM 628 C CA . MET A 1 88 ? 20.226 20.296 -0.690 1.00 30.19 88 MET A CA 1
ATOM 629 C C . MET A 1 88 ? 21.472 21.144 -0.944 1.00 30.19 88 MET A C 1
ATOM 631 O O . MET A 1 88 ? 21.481 22.344 -0.672 1.00 30.19 88 MET A O 1
ATOM 635 N N . VAL A 1 89 ? 22.544 20.514 -1.419 1.00 35.75 89 VAL A N 1
ATOM 636 C CA . VAL A 1 89 ? 23.733 21.229 -1.887 1.00 35.75 89 VAL A CA 1
ATOM 637 C C . VAL A 1 89 ? 23.516 21.534 -3.364 1.00 35.75 89 VAL A C 1
ATOM 639 O O . VAL A 1 89 ? 23.686 20.663 -4.211 1.00 35.75 89 VAL A O 1
ATOM 642 N N . SER A 1 90 ? 23.090 22.757 -3.671 1.00 33.41 90 SER A N 1
ATOM 643 C CA . SER A 1 90 ? 23.122 23.276 -5.036 1.00 33.41 90 SER A CA 1
ATOM 644 C C . SER A 1 90 ? 24.531 23.778 -5.323 1.00 33.41 90 SER A C 1
ATOM 646 O O . SER A 1 90 ? 24.974 24.758 -4.721 1.00 33.41 90 SER A O 1
ATOM 648 N N . ASP A 1 91 ? 25.235 23.111 -6.229 1.00 40.12 91 ASP A N 1
ATOM 649 C CA . ASP A 1 91 ? 26.516 23.596 -6.728 1.00 40.12 91 ASP A CA 1
ATOM 650 C C . ASP A 1 91 ? 26.258 24.668 -7.803 1.00 40.12 91 ASP A C 1
ATOM 652 O O . ASP A 1 91 ? 26.235 24.396 -9.002 1.00 40.12 91 ASP A O 1
ATOM 656 N N . GLU A 1 92 ? 25.982 25.905 -7.373 1.00 35.16 92 GLU A N 1
ATOM 657 C CA . GLU A 1 92 ? 25.840 27.058 -8.281 1.00 35.16 92 GLU A CA 1
ATOM 658 C C . GLU A 1 92 ? 27.178 27.457 -8.945 1.00 35.16 92 GLU A C 1
ATOM 660 O O . GLU A 1 92 ? 27.196 28.317 -9.826 1.00 35.16 92 GLU A O 1
ATOM 665 N N . GLU A 1 93 ? 28.304 26.823 -8.589 1.00 38.84 93 GLU A N 1
ATOM 666 C CA . GLU A 1 93 ? 29.637 27.164 -9.105 1.00 38.84 93 GLU A CA 1
ATOM 667 C C . GLU A 1 93 ? 30.115 26.293 -10.285 1.00 38.84 93 GLU A C 1
ATOM 669 O O . GLU A 1 93 ? 31.206 26.526 -10.812 1.00 38.84 93 GLU A O 1
ATOM 674 N N . ALA A 1 94 ? 29.306 25.347 -10.782 1.00 38.34 94 ALA A N 1
ATOM 675 C CA . 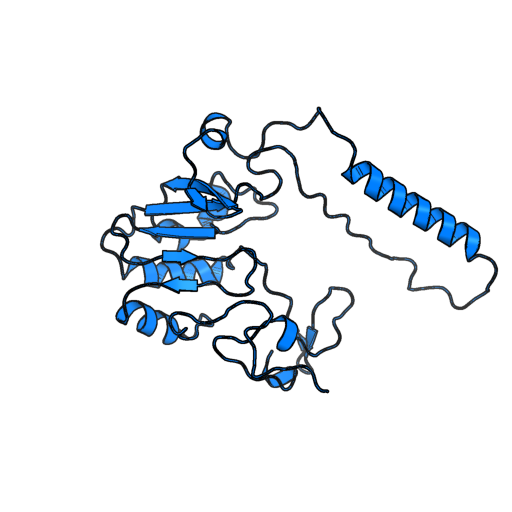ALA A 1 94 ? 29.674 24.523 -11.942 1.00 38.34 94 ALA A CA 1
ATOM 676 C C . ALA A 1 94 ? 29.526 25.240 -13.305 1.00 38.34 94 ALA A C 1
ATOM 678 O O . ALA A 1 94 ? 29.989 24.728 -14.327 1.00 38.34 94 ALA A O 1
ATOM 679 N N . ALA A 1 95 ? 28.911 26.429 -13.346 1.00 35.41 95 ALA A N 1
ATOM 680 C CA . ALA A 1 95 ? 28.648 27.144 -14.598 1.00 35.41 95 ALA A CA 1
ATOM 681 C C . ALA A 1 95 ? 29.800 28.038 -15.088 1.00 35.41 95 ALA A C 1
ATOM 683 O O . ALA A 1 95 ? 29.760 28.483 -16.233 1.00 35.41 95 ALA A O 1
ATOM 684 N N . ASP A 1 96 ? 30.832 28.300 -14.281 1.00 40.47 96 ASP A N 1
ATOM 685 C CA . ASP A 1 96 ? 31.867 29.258 -14.677 1.00 40.47 96 ASP A CA 1
ATOM 686 C C . ASP A 1 96 ? 33.218 28.915 -14.045 1.00 40.47 96 ASP A C 1
ATOM 688 O O . ASP A 1 96 ? 33.563 29.438 -12.993 1.00 40.47 96 ASP A O 1
ATOM 692 N N . ARG A 1 97 ? 34.004 28.020 -14.666 1.00 39.31 97 ARG A N 1
ATOM 693 C CA . ARG A 1 97 ? 35.472 27.991 -14.486 1.00 39.31 97 ARG A CA 1
ATOM 694 C C . ARG A 1 97 ? 36.188 27.140 -15.539 1.00 39.31 97 ARG A C 1
ATOM 696 O O . ARG A 1 97 ? 36.637 26.022 -15.307 1.00 39.31 97 ARG A O 1
ATOM 703 N N . ALA A 1 98 ? 36.400 27.752 -16.700 1.00 43.12 98 ALA A N 1
ATOM 704 C CA . ALA A 1 98 ? 37.568 27.482 -17.530 1.00 43.12 98 ALA A CA 1
ATOM 705 C C . ALA A 1 98 ? 38.639 28.558 -17.263 1.00 43.12 98 ALA A C 1
ATOM 707 O O . ALA A 1 98 ? 38.824 29.434 -18.096 1.00 43.12 98 ALA A O 1
ATOM 708 N N . SER A 1 99 ? 39.324 28.529 -16.109 1.00 39.09 99 SER A N 1
ATOM 709 C CA . SER A 1 99 ? 40.692 29.076 -15.979 1.00 39.09 99 SER A CA 1
ATOM 710 C C . SER A 1 99 ? 41.341 28.744 -14.630 1.00 39.09 99 SER A C 1
ATOM 712 O O . SER A 1 99 ? 40.746 28.933 -13.575 1.00 39.09 99 SER A O 1
ATOM 714 N N . ASP A 1 100 ? 42.607 28.342 -14.729 1.00 40.72 100 ASP A N 1
ATOM 715 C CA . ASP A 1 100 ? 43.702 28.429 -13.756 1.00 40.72 100 ASP A CA 1
ATOM 716 C C . ASP A 1 100 ? 43.770 27.505 -12.525 1.00 40.72 100 ASP A C 1
ATOM 718 O O . ASP A 1 100 ? 43.234 27.740 -11.444 1.00 40.72 100 ASP A O 1
ATOM 722 N N . ARG A 1 101 ? 44.637 26.495 -12.696 1.00 47.09 101 ARG A N 1
ATOM 723 C CA . ARG A 1 101 ? 45.258 25.657 -11.665 1.00 47.09 101 ARG A CA 1
ATOM 724 C C . ARG A 1 101 ? 46.184 26.490 -10.775 1.00 47.09 101 ARG A C 1
ATOM 726 O O . ARG A 1 101 ? 47.373 26.628 -11.064 1.00 47.09 101 ARG A O 1
ATOM 733 N N . ALA A 1 102 ? 45.645 27.009 -9.680 1.00 45.34 102 ALA A N 1
ATOM 734 C CA . ALA A 1 102 ? 46.420 27.398 -8.496 1.00 45.34 102 ALA A CA 1
ATOM 735 C C . ALA A 1 102 ? 45.591 27.422 -7.195 1.00 45.34 102 ALA A C 1
ATOM 737 O O . ALA A 1 102 ? 46.180 27.504 -6.118 1.00 45.34 102 ALA A O 1
ATOM 738 N N . THR A 1 103 ? 44.261 27.296 -7.269 1.00 46.97 103 THR A N 1
ATOM 739 C CA . THR A 1 103 ? 43.341 27.443 -6.123 1.00 46.97 103 THR A CA 1
ATOM 740 C C . THR A 1 103 ? 42.841 26.105 -5.554 1.00 46.97 103 THR A C 1
ATOM 742 O O . THR A 1 103 ? 41.914 26.083 -4.761 1.00 46.97 103 THR A O 1
ATOM 745 N N . ASP A 1 104 ? 43.450 24.970 -5.908 1.00 52.75 104 ASP A N 1
ATOM 746 C CA . ASP A 1 104 ? 42.865 23.653 -5.592 1.00 52.75 104 ASP A CA 1
ATOM 747 C C . ASP A 1 104 ? 42.991 23.264 -4.102 1.00 52.75 104 ASP A C 1
ATOM 749 O O . ASP A 1 104 ? 42.106 22.625 -3.545 1.00 52.75 104 ASP A O 1
ATOM 753 N N . ARG A 1 105 ? 44.048 23.697 -3.393 1.00 46.66 105 ARG A N 1
ATOM 754 C CA . ARG A 1 105 ? 44.287 23.252 -1.999 1.00 46.66 105 ARG A CA 1
ATOM 755 C C . ARG A 1 105 ? 43.473 23.987 -0.937 1.00 46.66 105 ARG A C 1
ATOM 757 O O . ARG A 1 105 ? 43.159 23.400 0.095 1.00 46.66 105 ARG A O 1
ATOM 764 N N . GLU A 1 106 ? 43.186 25.272 -1.140 1.00 45.59 106 GLU A N 1
ATOM 765 C CA . GLU A 1 106 ? 42.363 26.035 -0.190 1.00 45.59 106 GLU A CA 1
ATOM 766 C C . GLU A 1 106 ? 40.885 25.659 -0.324 1.00 45.59 106 GLU A C 1
ATOM 768 O O . GLU A 1 106 ? 40.204 25.534 0.694 1.00 45.59 106 GLU A O 1
ATOM 773 N N . THR A 1 107 ? 40.423 25.379 -1.548 1.00 51.03 107 THR A N 1
ATOM 774 C CA . THR A 1 107 ? 39.069 24.883 -1.820 1.00 51.03 107 THR A CA 1
ATOM 775 C C . THR A 1 107 ? 38.870 23.466 -1.277 1.00 51.03 107 THR A C 1
ATOM 777 O O . THR A 1 107 ? 37.924 23.250 -0.525 1.00 51.03 107 THR A O 1
ATOM 780 N N . GLU A 1 108 ? 39.809 22.535 -1.501 1.00 47.91 108 GLU A N 1
ATOM 781 C CA . GLU A 1 108 ? 39.740 21.185 -0.908 1.00 47.91 108 GLU A CA 1
ATOM 782 C C . GLU A 1 108 ? 39.723 21.217 0.630 1.00 47.91 108 GLU A C 1
ATOM 784 O O . GLU A 1 108 ? 38.988 20.465 1.272 1.00 47.91 108 GLU A O 1
ATOM 789 N N . ALA A 1 109 ? 40.507 22.106 1.252 1.00 49.28 109 ALA A N 1
ATOM 790 C CA . ALA A 1 109 ? 40.517 22.255 2.706 1.00 49.28 109 ALA A CA 1
ATOM 791 C C . ALA A 1 109 ? 39.215 22.877 3.243 1.00 49.28 109 ALA A C 1
ATOM 793 O O . ALA A 1 109 ? 38.786 22.537 4.349 1.00 49.28 109 ALA A O 1
ATOM 794 N N . ALA A 1 110 ? 38.586 23.780 2.487 1.00 48.84 110 ALA A N 1
ATOM 795 C CA . ALA A 1 110 ? 37.294 24.367 2.828 1.00 48.84 110 ALA A CA 1
ATOM 796 C C . ALA A 1 110 ? 36.156 23.343 2.692 1.00 48.84 110 ALA A C 1
ATOM 798 O O . ALA A 1 110 ? 35.357 23.201 3.617 1.00 48.84 110 ALA A O 1
ATOM 799 N N . GLU A 1 111 ? 36.140 22.558 1.614 1.0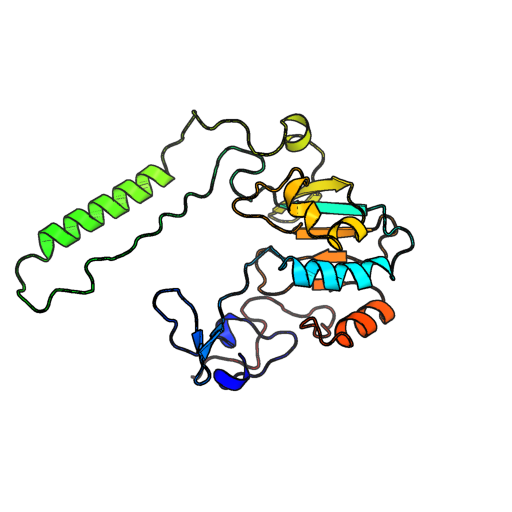0 49.12 111 GLU A N 1
ATOM 800 C CA . GLU A 1 111 ? 35.194 21.456 1.419 1.00 49.12 111 GLU A CA 1
ATOM 801 C C . GLU A 1 111 ? 35.354 20.366 2.479 1.00 49.12 111 GLU A C 1
ATOM 803 O O . GLU A 1 111 ? 34.365 19.890 3.037 1.00 49.12 111 GLU A O 1
ATOM 808 N N . ALA A 1 112 ? 36.592 19.991 2.817 1.00 48.88 112 ALA A N 1
ATOM 809 C CA . ALA A 1 112 ? 36.856 19.016 3.869 1.00 48.88 112 ALA A CA 1
ATOM 810 C C . ALA A 1 112 ? 36.348 19.505 5.233 1.00 48.88 112 ALA A C 1
ATOM 812 O O . ALA A 1 112 ? 35.771 18.723 5.988 1.00 48.88 112 ALA A O 1
ATOM 813 N N . ARG A 1 113 ? 36.496 20.803 5.537 1.00 52.84 113 ARG A N 1
ATOM 814 C CA . ARG A 1 113 ? 35.944 21.413 6.758 1.00 52.84 113 ARG A CA 1
ATOM 815 C C . ARG A 1 113 ? 34.422 21.465 6.738 1.00 52.84 113 ARG A C 1
ATOM 817 O O . ARG A 1 113 ? 33.820 21.206 7.773 1.00 52.84 113 ARG A O 1
ATOM 824 N N . LEU A 1 114 ? 33.805 21.754 5.592 1.00 48.81 114 LEU A N 1
ATOM 825 C CA . LEU A 1 114 ? 32.350 21.758 5.447 1.00 48.81 114 LEU A CA 1
ATOM 826 C C . LEU A 1 114 ? 31.774 20.346 5.612 1.00 48.81 114 LEU A C 1
ATOM 828 O O . LEU A 1 114 ? 30.831 20.163 6.375 1.00 48.81 114 LEU A O 1
ATOM 832 N N . ARG A 1 115 ? 32.393 19.332 4.993 1.00 49.84 115 ARG A N 1
ATOM 833 C CA . ARG A 1 115 ? 32.036 17.915 5.182 1.00 49.84 115 ARG A CA 1
ATOM 834 C C . ARG A 1 115 ? 32.240 17.467 6.626 1.00 49.84 115 ARG A C 1
ATOM 836 O O . ARG A 1 115 ? 31.388 16.775 7.170 1.00 49.84 115 ARG A O 1
ATOM 843 N N . GLN A 1 116 ? 33.334 17.878 7.267 1.00 46.16 116 GLN A N 1
ATOM 844 C CA . GLN A 1 116 ? 33.603 17.549 8.667 1.00 46.16 116 GLN A CA 1
ATOM 845 C C . GLN A 1 116 ? 32.621 18.244 9.621 1.00 46.16 116 GLN A C 1
ATOM 847 O O . GLN A 1 116 ? 32.194 17.629 10.591 1.00 46.16 116 GLN A O 1
ATOM 852 N N . ALA A 1 117 ? 32.228 19.488 9.337 1.00 47.03 117 ALA A N 1
ATOM 853 C CA . ALA A 1 117 ? 31.218 20.219 10.098 1.00 47.03 117 ALA A CA 1
ATOM 854 C C . ALA A 1 117 ? 29.810 19.640 9.890 1.00 47.03 117 ALA A C 1
ATOM 856 O O . ALA A 1 117 ? 29.065 19.521 10.856 1.00 47.03 117 ALA A O 1
ATOM 857 N N . ALA A 1 118 ? 29.469 19.216 8.669 1.00 48.62 118 ALA A N 1
ATOM 858 C CA . ALA A 1 118 ? 28.224 18.510 8.376 1.00 48.62 118 ALA A CA 1
ATOM 859 C C . ALA A 1 118 ? 28.170 17.160 9.106 1.00 48.62 118 ALA A C 1
ATOM 861 O O . ALA A 1 118 ? 27.185 16.861 9.772 1.00 48.62 118 ALA A O 1
ATOM 862 N N . LEU A 1 119 ? 29.262 16.387 9.077 1.00 47.44 119 LEU A N 1
ATOM 863 C CA . LEU A 1 119 ? 29.367 15.126 9.811 1.00 47.44 119 LEU A CA 1
ATOM 864 C C . LEU A 1 119 ? 29.312 15.344 11.333 1.00 47.44 119 LEU A C 1
ATOM 866 O O . LEU A 1 119 ? 28.671 14.572 12.034 1.00 47.44 119 LEU A O 1
ATOM 870 N N . ALA A 1 120 ? 29.935 16.406 11.852 1.00 43.38 120 ALA A N 1
ATOM 871 C CA . ALA A 1 120 ? 29.846 16.765 13.267 1.00 43.38 120 ALA A CA 1
ATOM 872 C C . ALA A 1 120 ? 28.418 17.179 13.659 1.00 43.38 120 ALA A C 1
ATOM 874 O O . ALA A 1 120 ? 27.914 16.719 14.677 1.00 43.38 120 ALA A O 1
ATOM 875 N N . ALA A 1 121 ? 27.719 17.948 12.820 1.00 44.56 121 ALA A N 1
ATOM 876 C CA . ALA A 1 121 ? 26.318 18.316 13.033 1.00 44.56 121 ALA A CA 1
ATOM 877 C C . ALA A 1 121 ? 25.363 17.105 13.006 1.00 44.56 121 ALA A C 1
ATOM 879 O O . ALA A 1 121 ? 24.313 17.143 13.642 1.00 44.56 121 ALA A O 1
ATOM 880 N N . MET A 1 122 ? 25.736 16.014 12.325 1.00 44.19 122 MET A N 1
ATOM 881 C CA . MET A 1 122 ? 25.028 14.727 12.387 1.00 44.19 122 MET A CA 1
ATOM 882 C C . MET A 1 122 ? 25.306 13.941 13.684 1.00 44.19 122 MET A C 1
ATOM 884 O O . MET A 1 122 ? 24.546 13.032 14.010 1.00 44.19 122 MET A O 1
ATOM 888 N N . VAL A 1 123 ? 26.387 14.260 14.409 1.00 43.06 123 VAL A N 1
ATOM 889 C CA . VAL A 1 123 ? 26.875 13.514 15.587 1.00 43.06 123 VAL A CA 1
ATOM 890 C C . VAL A 1 123 ? 26.604 14.243 16.911 1.00 43.06 123 VAL A C 1
ATOM 892 O O . VAL A 1 123 ? 26.571 13.590 17.954 1.00 43.06 123 VAL A O 1
ATOM 895 N N . GLU A 1 124 ? 26.357 15.556 16.907 1.00 38.44 124 GLU A N 1
ATOM 896 C CA . GLU A 1 124 ? 26.026 16.287 18.137 1.00 38.44 124 GLU A CA 1
ATOM 897 C C . GLU A 1 124 ? 24.674 15.814 18.728 1.00 38.44 124 GLU A C 1
ATOM 899 O O . GLU A 1 124 ? 23.637 15.839 18.045 1.00 38.44 124 GLU A O 1
ATOM 904 N N . PRO A 1 125 ? 24.644 15.381 20.003 1.00 36.75 125 PRO A N 1
ATOM 905 C CA . PRO A 1 125 ? 23.410 15.039 20.690 1.00 36.75 125 PRO A CA 1
ATOM 906 C C . PRO A 1 125 ? 22.672 16.332 21.047 1.00 36.75 125 PRO A C 1
ATOM 908 O O . PRO A 1 125 ? 22.949 16.978 22.054 1.00 36.75 125 PRO A O 1
ATOM 911 N N . ASP A 1 126 ? 21.736 16.727 20.190 1.00 43.00 126 ASP A N 1
ATOM 912 C CA . ASP A 1 126 ? 20.854 17.853 20.469 1.00 43.00 126 ASP A CA 1
ATOM 913 C C . ASP A 1 126 ? 19.760 17.440 21.469 1.00 43.00 126 ASP A C 1
ATOM 915 O O . ASP A 1 126 ? 18.736 16.856 21.104 1.00 43.00 126 ASP A O 1
ATOM 919 N N . ASP A 1 127 ? 20.003 17.752 22.742 1.00 40.81 127 ASP A N 1
ATOM 920 C CA . ASP A 1 127 ? 19.072 17.616 23.875 1.00 40.81 127 ASP A CA 1
ATOM 921 C C . ASP A 1 127 ? 17.915 18.651 23.827 1.00 40.81 127 ASP A C 1
ATOM 923 O O . ASP A 1 127 ? 17.108 18.735 24.754 1.00 40.81 127 ASP A O 1
ATOM 927 N N . SER A 1 128 ? 17.802 19.445 22.749 1.00 41.19 128 SER A N 1
ATOM 928 C CA . SER A 1 128 ? 16.747 20.458 22.543 1.00 41.19 128 SER A CA 1
ATOM 929 C C . SER A 1 128 ? 15.554 19.975 21.705 1.00 41.19 128 SER A C 1
ATOM 931 O O . SER A 1 128 ? 14.646 20.762 21.422 1.00 41.19 128 SER A O 1
ATOM 933 N N . ARG A 1 129 ? 15.543 18.714 21.254 1.00 50.47 129 ARG A N 1
ATOM 934 C CA . ARG A 1 129 ? 14.542 18.198 20.303 1.00 50.47 129 ARG A CA 1
ATOM 935 C C . ARG A 1 129 ? 13.165 18.079 20.968 1.00 50.47 129 ARG A C 1
ATOM 937 O O . ARG A 1 129 ? 12.970 17.279 21.879 1.00 50.47 129 ARG A O 1
ATOM 944 N N . GLY A 1 130 ? 12.213 18.896 20.511 1.00 50.12 130 GLY A N 1
ATOM 945 C CA . GLY A 1 130 ? 10.815 18.872 20.953 1.00 50.12 130 GLY A CA 1
ATOM 946 C C . GLY A 1 130 ? 10.118 17.516 20.727 1.00 50.12 130 GLY A C 1
ATOM 947 O O . GLY A 1 130 ? 10.704 16.607 20.130 1.00 50.12 130 GLY A O 1
ATOM 948 N N . PRO A 1 131 ? 8.871 17.354 21.212 1.00 54.41 131 PRO A N 1
ATOM 949 C CA . PRO A 1 131 ? 8.113 16.120 21.005 1.00 54.41 131 PRO A CA 1
ATOM 950 C C . PRO A 1 131 ? 7.962 15.829 19.503 1.00 54.41 131 PRO A C 1
ATOM 952 O O . PRO A 1 131 ? 7.845 16.761 18.708 1.00 54.41 131 PRO A O 1
ATOM 955 N N . GLY A 1 132 ? 8.004 14.545 19.125 1.00 57.94 132 GLY A N 1
ATOM 956 C CA . GLY A 1 132 ? 7.722 14.112 17.752 1.00 57.94 132 GLY A CA 1
ATOM 957 C C . GLY A 1 132 ? 6.298 14.474 17.313 1.00 57.94 132 GLY A C 1
ATOM 958 O O . GLY A 1 132 ? 5.496 14.961 18.110 1.00 57.94 132 GLY A O 1
ATOM 959 N N . LEU A 1 133 ? 5.983 14.229 16.041 1.00 72.25 133 LEU A N 1
ATOM 960 C CA . LEU A 1 133 ? 4.677 14.513 15.441 1.00 72.25 133 LEU A CA 1
ATOM 961 C C . LEU A 1 133 ? 3.528 13.837 16.206 1.00 72.25 133 LEU A C 1
ATOM 963 O O . LEU A 1 133 ? 2.453 14.417 16.368 1.00 72.25 133 LEU A O 1
ATOM 967 N N . LEU A 1 134 ? 3.765 12.621 16.708 1.00 76.12 134 LEU A N 1
ATOM 968 C CA . LEU A 1 134 ? 2.778 11.880 17.477 1.00 76.12 134 LEU A CA 1
ATOM 969 C C . LEU A 1 134 ? 2.715 12.352 18.940 1.00 76.12 134 LEU A C 1
ATOM 971 O O . LEU A 1 134 ? 3.749 12.515 19.595 1.00 76.12 134 LEU A O 1
ATOM 975 N N . PRO A 1 135 ? 1.505 12.466 19.520 1.00 74.62 135 PRO A N 1
ATOM 976 C CA . PRO A 1 135 ? 1.331 12.632 20.959 1.00 74.62 135 PRO A CA 1
ATOM 977 C C . PRO A 1 135 ? 2.088 11.568 21.778 1.00 74.62 135 PRO A C 1
ATOM 979 O O . PRO A 1 135 ? 2.324 10.446 21.321 1.00 74.62 135 PRO A O 1
ATOM 982 N N . ALA A 1 136 ? 2.478 11.907 23.010 1.00 70.56 136 ALA A N 1
ATOM 983 C CA . ALA A 1 136 ? 3.325 11.046 23.845 1.00 70.56 136 ALA A CA 1
ATOM 984 C C . ALA A 1 136 ? 2.671 9.698 24.216 1.00 70.56 136 ALA A C 1
ATOM 986 O O . ALA A 1 136 ? 3.355 8.681 24.348 1.00 70.56 136 ALA A O 1
ATOM 987 N N . ASP A 1 137 ? 1.350 9.672 24.375 1.00 69.81 137 ASP A N 1
ATOM 988 C CA . ASP A 1 137 ? 0.562 8.462 24.619 1.00 69.81 137 ASP A CA 1
ATOM 989 C C . ASP A 1 137 ? 0.527 7.544 23.389 1.00 69.81 137 ASP A C 1
ATOM 991 O O . ASP A 1 137 ? 0.713 6.337 23.526 1.00 69.81 137 ASP A O 1
ATOM 995 N N . VAL A 1 138 ? 0.403 8.107 22.184 1.00 75.81 138 VAL A N 1
ATOM 996 C CA . VAL A 1 138 ? 0.488 7.347 20.924 1.00 75.81 138 VAL A CA 1
ATOM 997 C C . VAL A 1 138 ? 1.910 6.823 20.700 1.00 75.81 138 VAL A C 1
ATOM 999 O O . VAL A 1 138 ? 2.102 5.645 20.403 1.00 75.81 138 VAL A O 1
ATOM 1002 N N . SER A 1 139 ? 2.924 7.657 20.945 1.00 71.12 139 SER A N 1
ATOM 1003 C CA . SER A 1 139 ? 4.346 7.292 20.818 1.00 71.12 139 SER A CA 1
ATOM 1004 C C . SER A 1 139 ? 4.779 6.164 21.772 1.00 71.12 139 SER A C 1
ATOM 1006 O O . SER A 1 139 ? 5.743 5.436 21.506 1.00 71.12 139 SER A O 1
ATOM 1008 N N . SER A 1 140 ? 4.076 5.999 22.896 1.00 70.50 140 SER A N 1
ATOM 1009 C CA . SER A 1 140 ? 4.311 4.937 23.886 1.00 70.50 140 SER A CA 1
ATOM 1010 C C . SER A 1 140 ? 3.339 3.753 23.770 1.00 70.50 140 SER A C 1
ATOM 1012 O O . SER A 1 140 ? 3.433 2.814 24.562 1.00 70.50 140 SER A O 1
ATOM 1014 N N . GLY A 1 141 ? 2.449 3.770 22.772 1.00 71.38 141 GLY A N 1
ATOM 1015 C CA . GLY A 1 141 ? 1.434 2.749 22.532 1.00 71.38 141 GLY A CA 1
ATOM 1016 C C . GLY A 1 141 ? 1.976 1.384 22.087 1.00 71.38 141 GLY A C 1
ATOM 1017 O O . GLY A 1 141 ? 3.183 1.155 21.949 1.00 71.38 141 GLY A O 1
ATOM 1018 N N . ALA A 1 142 ? 1.047 0.447 21.876 1.00 73.56 142 ALA A N 1
ATOM 1019 C CA . ALA A 1 142 ? 1.357 -0.896 21.396 1.00 73.56 142 ALA A CA 1
ATOM 1020 C C . ALA A 1 142 ? 1.989 -0.851 19.995 1.00 73.56 142 ALA A C 1
ATOM 1022 O O . ALA A 1 142 ? 1.537 -0.112 19.122 1.00 73.56 142 ALA A O 1
ATOM 1023 N N . ARG A 1 143 ? 3.026 -1.670 19.791 1.00 84.50 143 ARG A N 1
ATOM 1024 C CA . ARG A 1 143 ? 3.782 -1.753 18.537 1.00 84.50 143 ARG A CA 1
ATOM 1025 C C . ARG A 1 143 ? 3.639 -3.127 17.906 1.00 84.50 143 ARG A C 1
ATOM 1027 O O . ARG A 1 143 ? 3.679 -4.137 18.613 1.00 84.50 143 ARG A O 1
ATOM 1034 N N . LEU A 1 144 ? 3.595 -3.167 16.579 1.00 86.75 144 LEU A N 1
ATOM 1035 C CA . LEU A 1 144 ? 3.953 -4.375 15.842 1.00 86.75 144 LEU A CA 1
ATOM 1036 C C . LEU A 1 144 ? 5.482 -4.445 15.760 1.00 86.75 144 LEU A C 1
ATOM 1038 O O . LEU A 1 144 ? 6.119 -3.517 15.269 1.00 86.75 144 LEU A O 1
ATOM 1042 N N . ARG A 1 145 ? 6.063 -5.533 16.269 1.00 87.31 145 ARG A N 1
ATOM 1043 C CA . ARG A 1 145 ? 7.513 -5.770 16.290 1.00 87.31 145 ARG A CA 1
ATOM 1044 C C . ARG A 1 145 ? 7.860 -6.790 15.206 1.00 87.31 145 ARG A C 1
ATOM 1046 O O . ARG A 1 145 ? 7.491 -7.958 15.331 1.00 87.31 145 ARG A O 1
ATOM 1053 N N . LEU A 1 146 ? 8.570 -6.363 14.171 1.00 83.00 146 LEU A N 1
ATOM 1054 C CA . LEU A 1 146 ? 9.160 -7.218 13.141 1.00 83.00 146 LEU A CA 1
ATOM 1055 C C . LEU A 1 146 ? 10.692 -7.235 13.304 1.00 83.00 146 LEU A C 1
ATOM 1057 O O . LEU A 1 146 ? 11.255 -6.365 13.975 1.00 83.00 146 LEU A O 1
ATOM 1061 N N . PRO A 1 147 ? 11.413 -8.227 12.748 1.00 79.69 147 PRO A N 1
ATOM 1062 C CA . PRO A 1 147 ? 12.872 -8.244 12.809 1.00 79.69 147 PRO A CA 1
ATOM 1063 C C . PRO A 1 147 ? 13.476 -6.938 12.271 1.00 79.69 147 PRO A C 1
ATOM 1065 O O . PRO A 1 147 ? 13.356 -6.627 11.093 1.00 79.69 147 PRO A O 1
ATOM 1068 N N . GLY A 1 148 ? 14.113 -6.164 13.153 1.00 74.00 148 GLY A N 1
ATOM 1069 C CA . GLY A 1 148 ? 14.757 -4.894 12.802 1.00 74.00 148 GLY A CA 1
ATOM 1070 C C . GLY A 1 148 ? 13.814 -3.706 12.580 1.00 74.00 148 GLY A C 1
ATOM 1071 O O . GLY A 1 148 ? 14.306 -2.626 12.260 1.00 74.00 148 GLY A O 1
ATOM 1072 N N . ARG A 1 149 ? 12.491 -3.862 12.748 1.00 82.00 149 ARG A N 1
ATOM 1073 C CA . ARG A 1 149 ? 11.512 -2.802 12.463 1.00 82.00 149 ARG A CA 1
ATOM 1074 C C . ARG A 1 149 ? 10.336 -2.832 13.427 1.00 82.00 149 ARG A C 1
ATOM 1076 O O . ARG A 1 149 ? 9.702 -3.866 13.609 1.00 82.00 149 ARG A O 1
ATOM 1083 N N . ASP A 1 150 ? 9.992 -1.667 13.954 1.00 86.25 150 ASP A N 1
ATOM 1084 C CA . ASP A 1 150 ? 8.831 -1.498 14.816 1.00 86.25 150 ASP A CA 1
ATOM 1085 C C . ASP A 1 150 ? 7.846 -0.513 14.199 1.00 86.25 150 ASP A C 1
ATOM 1087 O O . ASP A 1 150 ? 8.243 0.508 13.638 1.00 86.25 150 ASP A O 1
ATOM 1091 N N . TYR A 1 151 ? 6.557 -0.813 14.321 1.00 87.12 151 TYR A N 1
ATOM 1092 C CA . TYR A 1 151 ? 5.500 -0.005 13.728 1.00 87.12 151 TYR A CA 1
ATOM 1093 C C . TYR A 1 151 ? 4.519 0.471 14.790 1.00 87.12 151 TYR A C 1
ATOM 1095 O O . TYR A 1 151 ? 4.066 -0.312 15.632 1.00 87.12 151 TYR A O 1
ATOM 1103 N N . VAL A 1 152 ? 4.170 1.752 14.710 1.00 89.12 152 VAL A N 1
ATOM 1104 C CA . VAL A 1 152 ? 3.047 2.346 15.434 1.00 89.12 152 VAL A CA 1
ATOM 1105 C C . VAL A 1 152 ? 1.765 1.977 14.697 1.00 89.12 152 VAL A C 1
ATOM 1107 O O . VAL A 1 152 ? 1.710 2.057 13.469 1.00 89.12 152 VAL A O 1
ATOM 1110 N N . LEU A 1 153 ? 0.752 1.542 15.444 1.00 90.44 153 LEU A N 1
ATOM 1111 C CA . LEU A 1 153 ? -0.512 1.060 14.893 1.00 90.44 153 LEU A CA 1
ATOM 1112 C C . LEU A 1 153 ? -1.612 2.107 15.049 1.00 90.44 153 LEU A C 1
ATOM 1114 O O . LEU A 1 153 ? -1.771 2.695 16.119 1.00 90.44 153 LEU A O 1
ATOM 1118 N N . PHE A 1 154 ? -2.402 2.276 13.996 1.00 90.06 154 PHE A N 1
ATOM 1119 C CA . PHE A 1 154 ? -3.551 3.166 13.948 1.00 90.06 154 PHE A CA 1
ATOM 1120 C C . PHE A 1 154 ? -4.783 2.389 13.500 1.00 90.06 154 PHE A C 1
ATOM 1122 O O . PHE A 1 154 ? -4.716 1.616 12.546 1.00 90.06 154 PHE A O 1
ATOM 1129 N N . ASP A 1 155 ? -5.906 2.623 14.173 1.00 91.94 155 ASP A N 1
ATOM 1130 C CA . ASP A 1 155 ? -7.209 2.161 13.700 1.00 91.94 155 ASP A CA 1
ATOM 1131 C C . ASP A 1 155 ? -7.574 2.949 12.436 1.00 91.94 155 ASP A C 1
ATOM 1133 O O . ASP A 1 155 ? -7.684 4.180 12.461 1.00 91.94 155 ASP A O 1
ATOM 1137 N N . ALA A 1 156 ? -7.650 2.245 11.310 1.00 93.31 156 ALA A N 1
ATOM 1138 C CA . ALA A 1 156 ? -7.950 2.829 10.015 1.00 93.31 156 ALA A CA 1
ATOM 1139 C C . ALA A 1 156 ? -8.461 1.759 9.043 1.00 93.31 156 ALA A C 1
ATOM 1141 O O . ALA A 1 156 ? -7.701 0.935 8.532 1.00 93.31 156 ALA A O 1
ATOM 1142 N N . GLY A 1 157 ? -9.754 1.820 8.720 1.00 94.94 157 GLY A N 1
ATOM 1143 C CA . GLY A 1 157 ? -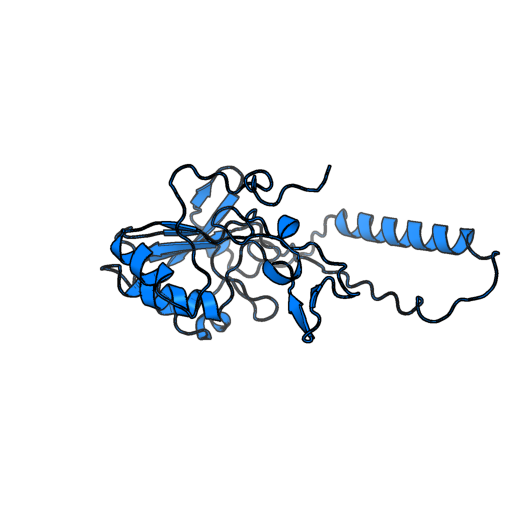10.328 1.051 7.619 1.00 94.94 157 GLY A CA 1
ATOM 1144 C C . GLY A 1 157 ? -9.795 1.493 6.254 1.00 94.94 157 GLY A C 1
ATOM 1145 O O . GLY A 1 157 ? -9.559 2.680 6.013 1.00 94.94 157 GLY A O 1
ATOM 1146 N N . ILE A 1 158 ? -9.667 0.546 5.322 1.00 97.12 158 ILE A N 1
ATOM 1147 C CA . ILE A 1 158 ? -9.068 0.784 4.001 1.00 97.12 158 ILE A CA 1
ATOM 1148 C C . ILE A 1 158 ? -9.784 1.865 3.181 1.00 97.12 158 ILE A C 1
ATOM 1150 O O . ILE A 1 158 ? -9.144 2.587 2.419 1.00 97.12 158 ILE A O 1
ATOM 1154 N N . ARG A 1 159 ? -11.100 2.051 3.368 1.00 96.75 159 ARG A N 1
ATOM 1155 C CA . ARG A 1 159 ? -11.863 3.097 2.661 1.00 96.75 159 ARG A CA 1
ATOM 1156 C C . ARG A 1 159 ? -11.356 4.507 2.929 1.00 96.75 159 ARG A C 1
ATOM 1158 O O . ARG A 1 159 ? -11.520 5.369 2.071 1.00 96.75 159 ARG A O 1
ATOM 1165 N N . ARG A 1 160 ? -10.718 4.736 4.079 1.00 94.81 160 ARG A N 1
ATOM 1166 C CA . ARG A 1 160 ? -10.083 6.017 4.400 1.00 94.81 160 ARG A CA 1
ATOM 1167 C C . ARG A 1 160 ? -9.037 6.416 3.359 1.00 94.81 160 ARG A C 1
ATOM 1169 O O . ARG A 1 160 ? -8.871 7.600 3.107 1.00 94.81 160 ARG A O 1
ATOM 1176 N N . PHE A 1 161 ? -8.374 5.444 2.740 1.00 94.50 161 PHE A N 1
ATOM 1177 C CA . PHE A 1 161 ? -7.288 5.681 1.792 1.00 94.50 161 PHE A CA 1
ATOM 1178 C C . PHE A 1 161 ? -7.753 5.875 0.343 1.00 94.50 161 PHE A C 1
ATOM 1180 O O . PHE A 1 161 ? -6.933 6.190 -0.511 1.00 94.50 161 PHE A O 1
ATOM 1187 N N . VAL A 1 162 ? -9.057 5.742 0.068 1.00 94.50 162 VAL A N 1
ATOM 1188 C CA . VAL A 1 162 ? -9.649 6.052 -1.248 1.00 94.50 162 VAL A CA 1
ATOM 1189 C C . VAL A 1 162 ? -9.680 7.563 -1.504 1.00 94.50 162 VAL A C 1
ATOM 1191 O O . VAL A 1 162 ? -9.536 7.996 -2.645 1.00 94.50 162 VAL A O 1
ATOM 1194 N N . ASP A 1 163 ? -9.875 8.367 -0.456 1.00 91.12 163 ASP A N 1
ATOM 1195 C CA . ASP A 1 163 ? -9.907 9.828 -0.545 1.00 91.12 163 ASP A CA 1
ATOM 1196 C C . ASP A 1 163 ? -8.574 10.414 -0.053 1.00 91.12 163 ASP A C 1
ATOM 1198 O O . ASP A 1 163 ? -8.262 10.255 1.128 1.00 91.12 163 ASP A O 1
ATOM 1202 N N . PRO A 1 164 ? -7.803 11.139 -0.886 1.00 87.62 164 PRO A N 1
ATOM 1203 C CA . PRO A 1 164 ? -6.524 11.731 -0.486 1.00 87.62 164 PRO A CA 1
ATOM 1204 C C . PRO A 1 164 ? -6.628 12.742 0.670 1.00 87.62 164 PRO A C 1
ATOM 1206 O O . PRO A 1 164 ? -5.600 13.165 1.198 1.00 87.62 164 PRO A O 1
ATOM 1209 N N . ALA A 1 165 ? -7.831 13.126 1.110 1.00 87.62 165 ALA A N 1
ATOM 1210 C CA . ALA A 1 165 ? -8.034 13.942 2.303 1.00 87.62 165 ALA A CA 1
ATOM 1211 C C . ALA A 1 165 ? -7.345 13.378 3.563 1.00 87.62 165 ALA A C 1
ATOM 1213 O O . ALA A 1 165 ? -6.980 14.171 4.437 1.00 87.62 165 ALA A O 1
ATOM 1214 N N . TRP A 1 166 ? -7.087 12.060 3.630 1.00 88.75 166 TRP A N 1
ATOM 1215 C CA . TRP A 1 166 ? -6.369 11.436 4.751 1.00 88.75 166 TRP A CA 1
ATOM 1216 C C . TRP A 1 166 ? -4.982 12.048 5.013 1.00 88.75 166 TRP A C 1
ATOM 1218 O O . TRP A 1 166 ? -4.496 12.012 6.141 1.00 88.75 166 TRP A O 1
ATOM 1228 N N . LEU A 1 167 ? -4.351 12.649 3.997 1.00 84.56 167 LEU A N 1
ATOM 1229 C CA . LEU A 1 167 ? -3.054 13.331 4.108 1.00 84.56 167 LEU A CA 1
ATOM 1230 C C . LEU A 1 167 ? -3.082 14.530 5.068 1.00 84.56 167 LEU A C 1
ATOM 1232 O O . LEU A 1 167 ? -2.034 14.994 5.510 1.00 84.56 167 LEU A O 1
ATOM 1236 N N . THR A 1 168 ? -4.269 15.079 5.332 1.00 81.38 168 THR A N 1
ATOM 1237 C CA . THR A 1 168 ? -4.435 16.309 6.119 1.00 81.38 168 THR A CA 1
ATOM 1238 C C . THR A 1 168 ? -4.825 16.062 7.569 1.00 81.38 168 THR A C 1
ATOM 1240 O O . THR A 1 168 ? -4.586 16.921 8.414 1.00 81.38 168 THR A O 1
ATOM 1243 N N . ASP A 1 169 ? -5.434 14.916 7.865 1.00 81.81 169 ASP A N 1
ATOM 1244 C CA . ASP A 1 169 ? -5.991 14.593 9.181 1.00 81.81 169 ASP A CA 1
ATOM 1245 C C . ASP A 1 169 ? -5.383 13.321 9.798 1.00 81.81 169 ASP A C 1
ATOM 1247 O O . ASP A 1 169 ? -5.635 13.037 10.970 1.00 81.81 169 ASP A O 1
ATOM 1251 N N . ALA A 1 170 ? -4.583 12.545 9.055 1.00 85.94 170 ALA A N 1
ATOM 1252 C CA . ALA A 1 170 ? -3.862 11.420 9.632 1.00 85.94 170 ALA A CA 1
ATOM 1253 C C . ALA A 1 170 ? -2.779 11.913 10.618 1.00 85.94 170 ALA A C 1
ATOM 1255 O O . ALA A 1 170 ? -1.998 12.805 10.298 1.00 85.94 170 ALA A O 1
ATOM 1256 N N . PRO A 1 171 ? -2.687 11.322 11.822 1.00 82.88 171 PRO A N 1
ATOM 1257 C CA . PRO A 1 171 ? -1.814 11.828 12.883 1.00 82.88 171 PRO A CA 1
ATOM 1258 C C . PRO A 1 171 ? -0.316 11.594 12.630 1.00 82.88 171 PRO A C 1
ATOM 1260 O O . PRO A 1 171 ? 0.508 12.183 13.318 1.00 82.88 171 PRO A O 1
ATOM 1263 N N . TRP A 1 172 ? 0.046 10.726 11.682 1.00 80.06 172 TRP A N 1
ATOM 1264 C CA . TRP A 1 172 ? 1.437 10.372 11.365 1.00 80.06 172 TRP A CA 1
ATOM 1265 C C . TRP A 1 172 ? 2.028 11.158 10.190 1.00 80.06 172 TRP A C 1
ATOM 1267 O O . TRP A 1 172 ? 3.159 10.889 9.794 1.00 80.06 172 TRP A O 1
ATOM 1277 N N . THR A 1 173 ? 1.278 12.097 9.614 1.00 75.81 173 THR A N 1
ATOM 1278 C CA . THR A 1 173 ? 1.734 12.925 8.495 1.00 75.81 173 THR A CA 1
ATOM 1279 C C . THR A 1 173 ? 1.690 14.397 8.882 1.00 75.81 173 THR A C 1
ATOM 1281 O O . THR A 1 173 ? 0.712 14.877 9.452 1.00 75.81 173 THR A O 1
ATOM 1284 N N . ASP A 1 174 ? 2.749 15.128 8.554 1.00 64.12 174 ASP A N 1
ATOM 1285 C CA . ASP A 1 174 ? 2.673 16.570 8.380 1.00 64.12 174 ASP A CA 1
ATOM 1286 C C . ASP A 1 174 ? 2.717 16.847 6.873 1.00 64.12 174 ASP A C 1
ATOM 1288 O O . ASP A 1 174 ? 3.300 16.091 6.097 1.00 64.12 174 ASP A O 1
ATOM 1292 N N . SER A 1 175 ? 2.033 17.889 6.415 1.00 59.09 175 SER A N 1
ATOM 1293 C CA . SER A 1 175 ? 1.822 18.162 4.986 1.00 59.09 175 SER A CA 1
ATOM 1294 C C . SER A 1 175 ? 3.106 18.368 4.162 1.00 59.09 175 SER A C 1
ATOM 1296 O O . SER A 1 175 ? 3.017 18.585 2.956 1.00 59.09 175 SER A O 1
ATOM 1298 N N . THR A 1 176 ? 4.280 18.381 4.798 1.00 59.56 176 THR A N 1
ATOM 1299 C CA . THR A 1 176 ? 5.569 18.676 4.166 1.00 59.56 176 THR A CA 1
ATOM 1300 C C . THR A 1 176 ? 6.109 17.474 3.401 1.00 59.56 176 THR A C 1
ATOM 1302 O O . THR A 1 176 ? 6.634 17.639 2.304 1.00 59.56 176 THR A O 1
ATOM 1305 N N . TRP A 1 177 ? 5.960 16.277 3.966 1.00 59.28 177 TRP A N 1
ATOM 1306 C CA . TRP A 1 177 ? 6.382 15.011 3.367 1.00 59.28 177 TRP A CA 1
ATOM 1307 C C . TRP A 1 177 ? 5.370 13.943 3.749 1.00 59.28 177 TRP A C 1
ATOM 1309 O O . TRP A 1 177 ? 5.623 13.158 4.664 1.00 59.28 177 TRP A O 1
ATOM 1319 N N . PRO A 1 178 ? 4.192 13.946 3.111 1.00 67.06 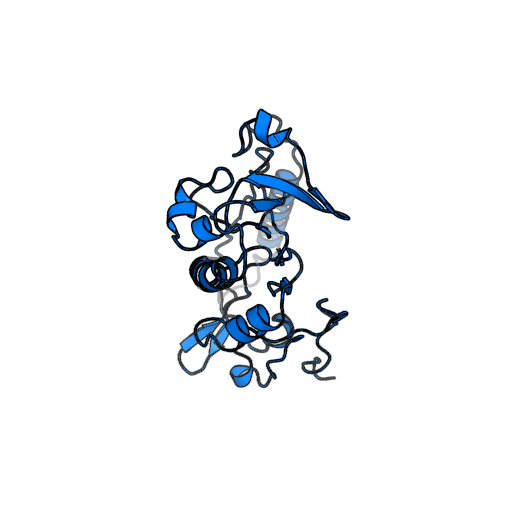178 PRO A N 1
ATOM 1320 C CA . PRO A 1 178 ? 3.168 13.006 3.478 1.00 67.06 178 PRO A CA 1
ATOM 1321 C C . PRO A 1 178 ? 3.546 11.608 3.022 1.00 67.06 178 PRO A C 1
ATOM 1323 O O . PRO A 1 178 ? 4.145 11.410 1.965 1.00 67.06 178 PRO A O 1
ATOM 1326 N N . GLN A 1 179 ? 3.175 10.633 3.835 1.00 74.00 179 GLN A N 1
ATOM 1327 C CA . GLN A 1 179 ? 3.594 9.268 3.624 1.00 74.00 179 GLN A CA 1
ATOM 1328 C C . GLN A 1 179 ? 2.445 8.290 3.847 1.00 74.00 179 GLN A C 1
ATOM 1330 O O . GLN A 1 179 ? 1.664 8.433 4.798 1.00 74.00 179 GLN A O 1
ATOM 1335 N N . SER A 1 180 ? 2.351 7.275 2.987 1.00 84.19 180 SER A N 1
ATOM 1336 C CA . SER A 1 180 ? 1.396 6.194 3.202 1.00 84.19 180 SER A CA 1
ATOM 1337 C C . SER A 1 180 ? 1.803 5.344 4.408 1.00 84.19 180 SER A C 1
ATOM 1339 O O . SER A 1 180 ? 2.987 5.253 4.740 1.00 84.19 180 SER A O 1
ATOM 1341 N N . PRO A 1 181 ? 0.849 4.657 5.054 1.00 89.38 181 PRO A N 1
ATOM 1342 C CA . PRO A 1 181 ? 1.191 3.566 5.952 1.00 89.38 181 PRO A CA 1
ATOM 1343 C C . PRO A 1 181 ? 2.046 2.515 5.244 1.00 89.38 181 PRO A C 1
ATOM 1345 O O . PRO A 1 181 ? 1.843 2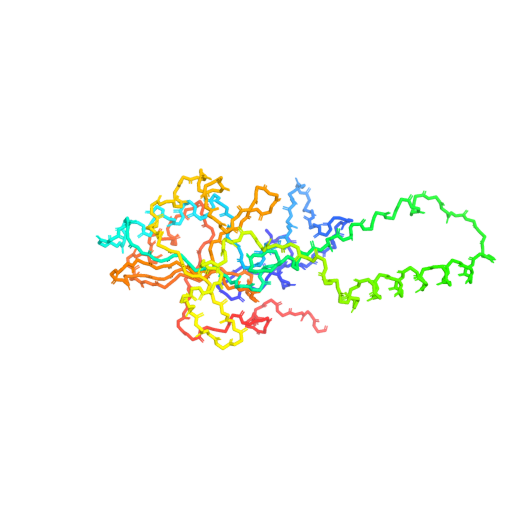.243 4.061 1.00 89.38 181 PRO A O 1
ATOM 1348 N N . ASN A 1 182 ? 2.966 1.903 5.988 1.00 90.50 182 ASN A N 1
ATOM 1349 C CA . ASN A 1 182 ? 3.829 0.849 5.468 1.00 90.50 182 ASN A CA 1
ATOM 1350 C C . ASN A 1 182 ? 3.102 -0.492 5.377 1.00 90.50 182 ASN A C 1
ATOM 1352 O O . ASN A 1 182 ? 3.386 -1.290 4.490 1.00 90.50 182 ASN A O 1
ATOM 1356 N N . LEU A 1 183 ? 2.192 -0.762 6.317 1.00 93.31 183 LEU A N 1
ATOM 1357 C CA . LEU A 1 183 ? 1.343 -1.947 6.289 1.00 93.31 183 LEU A CA 1
ATOM 1358 C C . LEU A 1 183 ? -0.114 -1.555 6.486 1.00 93.31 183 LEU A C 1
ATOM 1360 O O . LEU A 1 183 ? -0.419 -0.673 7.290 1.00 93.31 183 LEU A O 1
ATOM 1364 N N . ILE A 1 184 ? -1.012 -2.249 5.790 1.00 95.75 184 ILE A N 1
ATOM 1365 C CA . ILE A 1 184 ? -2.456 -2.117 5.985 1.00 95.75 184 ILE A CA 1
ATOM 1366 C C . ILE A 1 184 ? -3.095 -3.504 5.943 1.00 95.75 184 ILE A C 1
ATOM 1368 O O . ILE A 1 184 ? -2.771 -4.306 5.065 1.00 95.75 184 ILE A O 1
ATOM 1372 N N . TRP A 1 185 ? -4.014 -3.789 6.866 1.00 97.81 185 TRP A N 1
ATOM 1373 C CA . TRP A 1 185 ? -4.846 -4.995 6.828 1.00 97.81 185 TRP A CA 1
ATOM 1374 C C . TRP A 1 185 ? -6.227 -4.750 7.464 1.00 97.81 185 TRP A C 1
ATOM 1376 O O . TRP A 1 185 ? -6.338 -3.958 8.402 1.00 97.81 185 TRP A O 1
ATOM 1386 N N . PRO A 1 186 ? -7.293 -5.410 6.978 1.00 98.19 186 PRO A N 1
ATOM 1387 C CA . PRO A 1 186 ? -8.631 -5.327 7.557 1.00 98.19 186 PRO A CA 1
ATOM 1388 C C . PRO A 1 186 ? -8.760 -6.242 8.786 1.00 98.19 186 PRO A C 1
ATOM 1390 O O . PRO A 1 186 ? -8.024 -7.220 8.901 1.00 98.19 186 PRO A O 1
ATOM 1393 N N . ASP A 1 187 ? -9.728 -5.989 9.669 1.00 97.75 187 ASP A N 1
ATOM 1394 C CA . ASP A 1 187 ? -9.980 -6.816 10.868 1.00 97.75 187 ASP A CA 1
ATOM 1395 C C . ASP A 1 187 ? -10.268 -8.296 10.561 1.00 97.75 187 ASP A C 1
ATOM 1397 O O . ASP A 1 187 ? -9.961 -9.180 11.362 1.00 97.75 187 ASP A O 1
ATOM 1401 N N . ASP A 1 188 ? -10.856 -8.586 9.397 1.00 97.62 188 ASP A N 1
ATOM 1402 C CA . ASP A 1 188 ? -11.107 -9.958 8.948 1.00 97.62 188 ASP A CA 1
ATOM 1403 C C . ASP A 1 188 ? -9.875 -10.660 8.346 1.00 97.62 188 ASP A C 1
ATOM 1405 O O . ASP A 1 188 ? -9.962 -11.833 7.974 1.00 97.62 188 ASP A O 1
ATOM 1409 N N . HIS A 1 189 ? -8.732 -9.966 8.271 1.00 96.94 189 HIS A N 1
ATOM 1410 C CA . HIS A 1 189 ? -7.459 -10.441 7.721 1.00 96.94 189 HIS A CA 1
ATOM 1411 C C . HIS A 1 189 ? -7.573 -11.035 6.301 1.00 96.94 189 HIS A C 1
ATOM 1413 O O . HIS A 1 189 ? -6.794 -11.914 5.925 1.00 96.94 189 HIS A O 1
ATOM 1419 N N . ALA A 1 190 ? -8.538 -10.574 5.495 1.00 97.12 190 ALA A N 1
ATOM 1420 C CA . ALA A 1 190 ? -8.757 -11.088 4.140 1.00 97.12 190 ALA A CA 1
ATOM 1421 C C . ALA A 1 190 ? -7.590 -10.805 3.169 1.00 97.12 190 ALA A C 1
ATOM 1423 O O . ALA A 1 190 ? -7.434 -11.502 2.159 1.00 97.12 190 ALA A O 1
ATOM 1424 N N . TRP A 1 191 ? -6.783 -9.786 3.464 1.00 98.00 191 TRP A N 1
ATOM 1425 C CA . TRP A 1 191 ? -5.601 -9.389 2.705 1.00 98.00 191 TRP A CA 1
ATOM 1426 C C . TRP A 1 191 ? -4.631 -8.590 3.587 1.00 98.00 191 TRP A C 1
ATOM 1428 O O . TRP A 1 191 ? -4.983 -8.153 4.680 1.00 98.00 191 TRP A O 1
ATOM 1438 N N . VAL A 1 192 ? -3.412 -8.382 3.098 1.00 96.44 192 VAL A N 1
ATOM 1439 C CA . VAL A 1 192 ? -2.441 -7.437 3.662 1.00 96.44 192 VAL A CA 1
ATOM 1440 C C . VAL A 1 192 ? -1.732 -6.704 2.525 1.00 96.44 192 VAL A C 1
ATOM 1442 O O . VAL A 1 192 ? -1.396 -7.312 1.509 1.00 96.44 192 VAL A O 1
ATOM 1445 N N . LEU A 1 193 ? -1.524 -5.402 2.696 1.00 95.19 193 LEU A N 1
ATOM 1446 C CA . LEU A 1 193 ? -0.670 -4.566 1.855 1.00 95.19 193 LEU A CA 1
ATOM 1447 C C . LEU A 1 193 ? 0.594 -4.225 2.640 1.00 95.19 193 LEU A C 1
ATOM 1449 O O . LEU A 1 193 ? 0.497 -3.870 3.814 1.00 95.19 193 LEU A O 1
ATOM 1453 N N . VAL A 1 194 ? 1.755 -4.316 1.993 1.00 91.00 194 VAL A N 1
ATOM 1454 C CA . VAL A 1 194 ? 3.064 -4.006 2.574 1.00 91.00 194 VAL A CA 1
ATOM 1455 C C . VAL A 1 194 ? 3.883 -3.193 1.571 1.00 91.00 194 VAL A C 1
ATOM 1457 O O . VAL A 1 194 ? 4.377 -3.738 0.584 1.00 91.00 194 VAL A O 1
ATOM 1460 N N . SER A 1 195 ? 4.043 -1.893 1.813 1.00 81.62 195 SER A N 1
ATOM 1461 C CA . SER A 1 195 ? 5.061 -1.080 1.142 1.00 81.62 195 SER A CA 1
ATOM 1462 C C . SER A 1 195 ? 6.352 -1.205 1.953 1.00 81.62 195 SER A C 1
ATOM 1464 O O . SER A 1 195 ? 6.590 -0.458 2.911 1.00 81.62 195 SER A O 1
ATOM 1466 N N . GLU A 1 196 ? 7.129 -2.240 1.632 1.00 71.81 196 GLU A N 1
ATOM 1467 C CA . GLU A 1 196 ? 8.405 -2.520 2.289 1.00 71.81 196 GLU A CA 1
ATOM 1468 C C . GLU A 1 196 ? 9.369 -1.338 2.144 1.00 71.81 196 GLU A C 1
ATOM 1470 O O . GLU A 1 196 ? 9.372 -0.617 1.149 1.00 71.81 196 GLU A O 1
ATOM 1475 N N . ILE A 1 197 ? 10.196 -1.130 3.166 1.00 67.75 197 ILE A N 1
ATOM 1476 C CA . ILE A 1 197 ? 11.104 0.030 3.253 1.00 67.75 197 ILE A CA 1
ATOM 1477 C C . ILE A 1 197 ? 12.490 -0.298 2.675 1.00 67.75 197 ILE A C 1
ATOM 1479 O O . ILE A 1 197 ? 13.355 0.567 2.616 1.00 67.75 197 ILE A O 1
ATOM 1483 N N . ASP A 1 198 ? 12.710 -1.538 2.244 1.00 65.75 198 ASP A N 1
ATOM 1484 C CA . ASP A 1 198 ? 13.923 -1.935 1.518 1.00 65.75 198 ASP A CA 1
ATOM 1485 C C . ASP A 1 198 ? 13.631 -2.345 0.070 1.00 65.75 198 ASP A C 1
ATOM 1487 O O . ASP A 1 198 ? 14.566 -2.613 -0.681 1.00 65.75 198 ASP A O 1
ATOM 1491 N N . PHE A 1 199 ? 12.356 -2.430 -0.323 1.00 67.88 199 PHE A N 1
ATOM 1492 C CA . PHE A 1 199 ? 11.967 -2.843 -1.668 1.00 67.88 199 PHE A CA 1
ATOM 1493 C C . PHE A 1 199 ? 11.454 -1.652 -2.466 1.00 67.88 199 PHE A C 1
ATOM 1495 O O . PHE A 1 199 ? 10.777 -0.765 -1.954 1.00 67.88 199 PHE A O 1
ATOM 1502 N N . ASP A 1 200 ? 11.723 -1.691 -3.761 1.00 69.62 200 ASP A N 1
ATOM 1503 C CA . ASP A 1 200 ? 11.177 -0.775 -4.764 1.00 69.62 200 ASP A CA 1
ATOM 1504 C C . ASP A 1 200 ? 9.718 -1.096 -5.141 1.00 69.62 200 ASP A C 1
ATOM 1506 O O . ASP A 1 200 ? 9.158 -0.503 -6.061 1.00 69.62 200 ASP A O 1
ATOM 1510 N N . SER A 1 201 ? 9.111 -2.051 -4.436 1.00 80.38 201 SER A N 1
ATOM 1511 C CA . SER A 1 201 ? 7.841 -2.677 -4.773 1.00 80.38 201 SER A CA 1
ATOM 1512 C C . SER A 1 201 ? 6.928 -2.755 -3.550 1.00 80.38 201 SER A C 1
ATOM 1514 O O . SER A 1 201 ? 7.366 -3.055 -2.438 1.00 80.38 201 SER A O 1
ATOM 1516 N N . THR A 1 202 ? 5.627 -2.553 -3.765 1.00 88.50 202 THR A N 1
ATOM 1517 C CA . THR A 1 202 ? 4.591 -2.848 -2.764 1.00 88.50 202 THR A CA 1
ATOM 1518 C C . THR A 1 202 ? 4.046 -4.252 -2.986 1.00 88.50 202 THR A C 1
ATOM 1520 O O . THR A 1 202 ? 3.673 -4.614 -4.101 1.00 88.50 202 THR A O 1
ATOM 1523 N N . VAL A 1 203 ? 3.968 -5.043 -1.917 1.00 90.94 203 VAL A N 1
ATOM 1524 C CA . VAL A 1 203 ? 3.453 -6.414 -1.957 1.00 90.94 203 VAL A CA 1
ATOM 1525 C C . VAL A 1 203 ? 2.046 -6.446 -1.382 1.00 90.94 203 VAL A C 1
ATOM 1527 O O . VAL A 1 203 ? 1.796 -5.961 -0.280 1.00 90.94 203 VAL A O 1
ATOM 1530 N N . ILE A 1 204 ? 1.122 -7.057 -2.118 1.00 94.38 204 ILE A N 1
ATOM 1531 C CA . ILE A 1 204 ? -0.248 -7.289 -1.665 1.00 94.38 204 ILE A CA 1
ATOM 1532 C C . ILE A 1 204 ? -0.495 -8.791 -1.670 1.00 94.38 204 ILE A C 1
ATOM 1534 O O . ILE A 1 204 ? -0.375 -9.448 -2.704 1.00 94.38 204 ILE A O 1
ATOM 1538 N N . ALA A 1 205 ? -0.858 -9.333 -0.513 1.00 93.88 205 ALA A N 1
ATOM 1539 C CA . ALA A 1 205 ? -1.249 -10.727 -0.368 1.00 93.88 205 ALA A CA 1
ATOM 1540 C C . ALA A 1 205 ? -2.745 -10.816 -0.064 1.00 93.88 205 ALA A C 1
ATOM 1542 O O . ALA A 1 205 ? -3.265 -10.084 0.772 1.00 93.88 205 ALA A O 1
ATOM 1543 N N . GLY A 1 206 ? -3.441 -11.736 -0.726 1.00 93.31 206 GLY A N 1
ATOM 1544 C CA . GLY A 1 206 ? -4.867 -11.956 -0.521 1.00 93.31 206 GLY A CA 1
ATOM 1545 C C . GLY A 1 206 ? -5.410 -13.060 -1.419 1.00 93.31 206 GLY A C 1
ATOM 1546 O O . GLY A 1 206 ? -4.671 -13.900 -1.933 1.00 93.31 206 GLY A O 1
ATOM 1547 N N . THR A 1 207 ? -6.728 -13.081 -1.596 1.00 95.38 207 THR A N 1
ATOM 1548 C CA . THR A 1 207 ? -7.388 -14.110 -2.413 1.00 95.38 207 THR A CA 1
ATOM 1549 C C . THR A 1 207 ? -7.023 -14.003 -3.897 1.00 95.38 207 THR A C 1
ATOM 1551 O O . THR A 1 207 ? -6.755 -12.916 -4.403 1.00 95.38 207 THR A O 1
ATOM 1554 N N . ARG A 1 208 ? -7.117 -15.119 -4.636 1.00 95.31 208 ARG A N 1
ATOM 1555 C CA . ARG A 1 208 ? -6.941 -15.137 -6.102 1.00 95.31 208 ARG A CA 1
ATOM 1556 C C . ARG A 1 208 ? -7.810 -14.096 -6.812 1.00 95.31 208 ARG A C 1
ATOM 1558 O O . ARG A 1 208 ? -7.329 -13.424 -7.710 1.00 95.31 208 ARG A O 1
ATOM 1565 N N . ALA A 1 209 ? -9.058 -13.936 -6.370 1.00 96.94 209 ALA A N 1
ATOM 1566 C CA . ALA A 1 209 ? -9.982 -12.968 -6.951 1.00 96.94 209 ALA A CA 1
ATOM 1567 C C . ALA A 1 209 ? -9.498 -11.517 -6.786 1.00 96.94 209 ALA A C 1
ATOM 1569 O O . ALA A 1 209 ? -9.661 -10.726 -7.707 1.00 96.94 209 ALA A O 1
ATOM 1570 N N . LEU A 1 210 ? -8.886 -11.182 -5.643 1.00 97.00 210 LEU A N 1
ATOM 1571 C CA . LEU A 1 210 ? -8.267 -9.871 -5.436 1.00 97.00 210 LEU A CA 1
ATOM 1572 C C . LEU A 1 210 ? -7.046 -9.690 -6.348 1.00 97.00 210 LEU A C 1
ATOM 1574 O O . LEU A 1 210 ? -6.911 -8.651 -6.984 1.00 97.00 210 LEU A O 1
ATOM 1578 N N . VAL A 1 211 ? -6.180 -10.704 -6.440 1.00 95.19 211 VAL A N 1
ATOM 1579 C CA . VAL A 1 211 ? -4.997 -10.656 -7.318 1.00 95.19 211 VAL A CA 1
ATOM 1580 C C . VAL A 1 211 ? -5.413 -10.456 -8.778 1.00 95.19 211 VAL A C 1
ATOM 1582 O O . VAL A 1 211 ? -4.863 -9.592 -9.453 1.00 95.19 211 VAL A O 1
ATOM 1585 N N . ASP A 1 212 ? -6.420 -11.195 -9.250 1.00 95.94 212 ASP A N 1
ATOM 1586 C CA . ASP A 1 212 ? -6.964 -11.043 -10.604 1.00 95.94 212 ASP A CA 1
ATOM 1587 C C . ASP A 1 212 ? -7.510 -9.634 -10.854 1.00 95.94 212 ASP A C 1
ATOM 1589 O O . ASP A 1 212 ? -7.275 -9.071 -11.921 1.00 95.94 212 ASP A O 1
ATOM 1593 N N . ALA A 1 213 ? -8.223 -9.060 -9.880 1.00 96.94 213 ALA A N 1
ATOM 1594 C CA . ALA A 1 213 ? -8.781 -7.716 -9.992 1.00 96.94 213 ALA A CA 1
ATOM 1595 C C . ALA A 1 213 ? -7.687 -6.643 -10.091 1.00 96.94 213 ALA A C 1
ATOM 1597 O O . ALA A 1 213 ? -7.776 -5.770 -10.952 1.00 96.94 213 ALA A O 1
ATOM 1598 N N . LEU A 1 214 ? -6.641 -6.745 -9.265 1.00 95.19 214 LEU A N 1
ATOM 1599 C CA . LEU A 1 214 ? -5.511 -5.814 -9.276 1.00 95.19 214 LEU A CA 1
ATOM 1600 C C . LEU A 1 214 ? -4.702 -5.910 -10.576 1.00 95.19 214 LEU A C 1
ATOM 1602 O O . LEU A 1 214 ? -4.396 -4.890 -11.179 1.00 95.19 214 LEU A O 1
ATOM 1606 N N . VAL A 1 215 ? -4.392 -7.126 -11.039 1.00 94.69 215 VAL A N 1
ATOM 1607 C CA . VAL A 1 215 ? -3.639 -7.346 -12.291 1.00 94.69 215 VAL A CA 1
ATOM 1608 C C . VAL A 1 215 ? -4.432 -6.891 -13.522 1.00 94.69 215 VAL A C 1
ATOM 1610 O O . VAL A 1 215 ? -3.848 -6.501 -14.532 1.00 94.69 215 VAL A O 1
ATOM 1613 N N . ALA A 1 216 ? -5.763 -6.950 -13.468 1.00 95.25 216 ALA A N 1
ATOM 1614 C CA . ALA A 1 216 ? -6.621 -6.509 -14.563 1.00 95.25 216 ALA A CA 1
ATOM 1615 C C . ALA A 1 216 ? -6.814 -4.983 -14.626 1.00 95.25 216 ALA A C 1
ATOM 1617 O O . ALA A 1 216 ? -7.371 -4.501 -15.616 1.00 95.25 216 ALA A O 1
ATOM 1618 N N . ASP A 1 217 ? -6.401 -4.231 -13.603 1.00 93.50 217 ASP A N 1
ATOM 1619 C CA . ASP A 1 217 ? -6.561 -2.781 -13.559 1.00 93.50 217 ASP A CA 1
ATOM 1620 C C . ASP A 1 217 ? -5.435 -2.080 -14.345 1.00 93.50 217 ASP A C 1
ATOM 1622 O O . ASP A 1 217 ? -4.283 -2.097 -13.920 1.00 93.50 217 ASP A O 1
ATOM 1626 N N . PRO A 1 218 ? -5.736 -1.421 -15.481 1.00 90.19 218 PRO A N 1
ATOM 1627 C CA . PRO A 1 218 ? -4.719 -0.764 -16.299 1.00 90.19 218 PRO A CA 1
ATOM 1628 C C . PRO A 1 218 ? -4.215 0.562 -15.708 1.00 90.19 218 PRO A C 1
ATOM 1630 O O . PRO A 1 218 ? -3.344 1.194 -16.304 1.00 90.19 218 PRO A O 1
ATOM 1633 N N . THR A 1 219 ? -4.799 1.038 -14.605 1.00 87.56 219 THR A N 1
ATOM 1634 C CA . THR A 1 219 ? -4.432 2.311 -13.966 1.00 87.56 219 THR A CA 1
ATOM 1635 C C . THR A 1 219 ? -3.303 2.170 -12.950 1.00 87.56 219 THR A C 1
ATOM 1637 O O . THR A 1 219 ? -2.738 3.181 -12.534 1.00 87.56 219 THR A O 1
ATOM 1640 N N . ILE A 1 220 ? -2.948 0.936 -12.584 1.00 89.69 220 ILE A N 1
ATOM 1641 C CA . ILE A 1 220 ? -1.875 0.610 -11.645 1.00 89.69 220 ILE A CA 1
ATOM 1642 C C . ILE A 1 220 ? -0.924 -0.418 -12.264 1.00 89.69 220 ILE A C 1
ATOM 1644 O O . ILE A 1 220 ? -1.341 -1.328 -12.976 1.00 89.69 220 ILE A O 1
ATOM 1648 N N . GLU A 1 221 ? 0.375 -0.282 -12.002 1.00 88.94 221 GLU A N 1
ATOM 1649 C CA . GLU A 1 221 ? 1.361 -1.279 -12.420 1.00 88.94 221 GLU A CA 1
ATOM 1650 C C . GLU A 1 221 ? 1.374 -2.424 -11.405 1.00 88.94 221 GLU A C 1
ATOM 1652 O O . GLU A 1 221 ? 1.866 -2.275 -10.287 1.00 88.94 221 GLU A O 1
ATOM 1657 N N . VAL A 1 222 ? 0.798 -3.568 -11.780 1.00 91.12 222 VAL A N 1
ATOM 1658 C CA . VAL A 1 222 ? 0.712 -4.741 -10.906 1.00 91.12 222 VAL A CA 1
ATOM 1659 C C . VAL A 1 222 ? 1.093 -5.992 -11.674 1.00 91.12 222 VAL A C 1
ATOM 1661 O O . VAL A 1 222 ? 0.563 -6.284 -12.745 1.00 91.12 222 VAL A O 1
ATOM 1664 N N . LEU A 1 223 ? 1.998 -6.770 -11.086 1.00 90.38 223 LEU A N 1
ATOM 1665 C CA . LEU A 1 223 ? 2.418 -8.060 -11.606 1.00 90.38 223 LEU A CA 1
ATOM 1666 C C . LEU A 1 223 ? 2.194 -9.140 -10.556 1.00 90.38 223 LEU A C 1
AT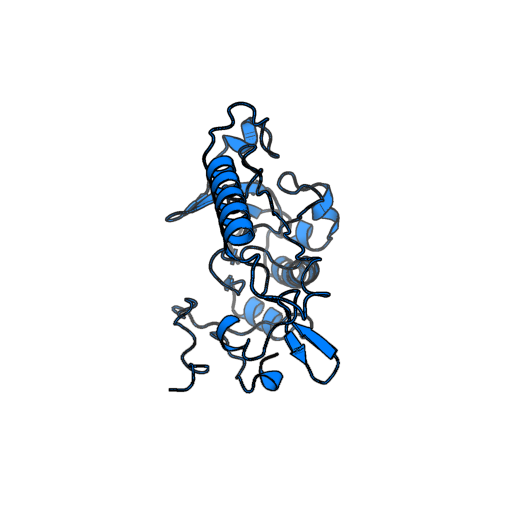OM 1668 O O . LEU A 1 223 ? 2.398 -8.933 -9.362 1.00 90.38 223 LEU A O 1
ATOM 1672 N N . GLU A 1 224 ? 1.789 -10.319 -11.015 1.00 91.44 224 GLU A N 1
ATOM 1673 C CA . GLU A 1 224 ? 1.611 -11.453 -10.123 1.00 91.44 224 GLU A CA 1
ATOM 1674 C C . GLU A 1 224 ? 2.962 -11.965 -9.616 1.00 91.44 224 GLU A C 1
ATOM 1676 O O . GLU A 1 224 ? 3.858 -12.310 -10.394 1.00 91.44 224 GLU A O 1
ATOM 1681 N N . LEU A 1 225 ? 3.073 -12.064 -8.294 1.00 89.31 225 LEU A N 1
ATOM 1682 C CA . LEU A 1 225 ? 4.251 -12.567 -7.612 1.00 89.31 225 LEU A CA 1
ATOM 1683 C C . LEU A 1 225 ? 4.005 -13.984 -7.087 1.00 89.31 225 LEU A C 1
ATOM 1685 O O . LEU A 1 225 ? 3.009 -14.259 -6.418 1.00 89.31 225 LEU A O 1
ATOM 1689 N N . ARG A 1 226 ? 4.946 -14.891 -7.357 1.00 83.94 226 ARG A N 1
ATOM 1690 C CA . ARG A 1 226 ? 4.926 -16.247 -6.793 1.00 83.94 226 ARG A CA 1
ATOM 1691 C C . ARG A 1 226 ? 5.346 -16.237 -5.323 1.00 83.94 226 ARG A C 1
ATOM 1693 O O . ARG A 1 226 ? 6.253 -15.503 -4.938 1.00 83.94 226 ARG A O 1
ATOM 1700 N N . GLU A 1 227 ? 4.766 -17.128 -4.527 1.00 81.50 227 GLU A N 1
ATOM 1701 C CA . GLU A 1 227 ? 5.222 -17.361 -3.155 1.00 81.50 227 GLU A CA 1
ATOM 1702 C C . GLU A 1 227 ? 6.711 -17.765 -3.128 1.00 81.50 227 GLU A C 1
ATOM 1704 O O . GLU A 1 227 ? 7.190 -18.509 -3.993 1.00 81.50 227 GLU A O 1
ATOM 1709 N N . GLY A 1 228 ? 7.460 -17.239 -2.153 1.00 79.38 228 GLY A N 1
ATOM 1710 C CA . GLY A 1 228 ? 8.903 -17.470 -2.029 1.00 79.38 228 GLY A CA 1
ATOM 1711 C C . GLY A 1 228 ? 9.740 -16.817 -3.135 1.00 79.38 228 GLY A C 1
ATOM 1712 O O . GLY A 1 228 ? 10.862 -17.255 -3.399 1.00 79.38 228 GLY A O 1
ATOM 1713 N N . ALA A 1 229 ? 9.189 -15.822 -3.832 1.00 84.44 229 ALA A N 1
ATOM 1714 C CA . ALA A 1 229 ? 9.962 -14.939 -4.688 1.00 84.44 229 ALA A CA 1
ATOM 1715 C C . ALA A 1 229 ? 11.043 -14.195 -3.890 1.00 84.44 229 ALA A C 1
ATOM 1717 O O . ALA A 1 229 ? 10.824 -13.796 -2.748 1.00 84.44 229 ALA A O 1
ATOM 1718 N N . ASP A 1 230 ? 12.199 -14.010 -4.520 1.00 83.50 230 ASP A N 1
ATOM 1719 C CA . ASP A 1 230 ? 13.282 -13.195 -3.987 1.00 83.50 230 ASP A CA 1
ATOM 1720 C C . ASP A 1 230 ? 13.120 -11.771 -4.530 1.00 83.50 230 ASP A C 1
ATOM 1722 O O . ASP A 1 230 ? 13.270 -11.556 -5.732 1.00 83.50 230 ASP A O 1
ATOM 1726 N N . LEU A 1 231 ? 12.746 -10.841 -3.651 1.00 80.50 231 LEU A N 1
ATOM 1727 C CA . LEU A 1 231 ? 12.596 -9.412 -3.950 1.00 80.50 231 LEU A CA 1
ATOM 1728 C C . LEU A 1 231 ? 13.807 -8.589 -3.492 1.00 80.50 231 LEU A C 1
ATOM 1730 O O . LEU A 1 231 ? 13.750 -7.364 -3.474 1.00 80.50 231 LEU A O 1
ATOM 1734 N N . THR A 1 232 ? 14.898 -9.240 -3.081 1.00 80.00 232 THR A N 1
ATOM 1735 C CA . THR A 1 232 ? 16.134 -8.517 -2.781 1.00 80.00 232 THR A CA 1
ATOM 1736 C C . THR A 1 232 ? 16.722 -7.911 -4.056 1.00 80.00 232 THR A C 1
ATOM 1738 O O . THR A 1 232 ? 16.387 -8.314 -5.173 1.00 80.00 232 THR A O 1
ATOM 1741 N N . SER A 1 233 ? 17.695 -7.010 -3.896 1.00 71.06 233 SER A N 1
ATOM 1742 C CA . SER A 1 233 ? 18.450 -6.420 -5.012 1.00 71.06 233 SER A CA 1
ATOM 1743 C C . SER A 1 233 ? 19.092 -7.453 -5.955 1.00 71.06 233 SER A C 1
ATOM 1745 O O . SER A 1 233 ? 19.443 -7.129 -7.094 1.00 71.06 233 SER A O 1
ATOM 1747 N N . GLU A 1 234 ? 19.253 -8.699 -5.494 1.00 79.94 234 GLU A N 1
ATOM 1748 C CA . GLU A 1 234 ? 19.810 -9.825 -6.248 1.00 79.94 234 GLU A CA 1
ATOM 1749 C C . GLU A 1 234 ? 18.758 -10.710 -6.936 1.00 79.94 234 GLU A C 1
ATOM 1751 O O . GLU A 1 234 ? 19.121 -11.558 -7.753 1.00 79.94 234 GLU A O 1
ATOM 1756 N N . GLY A 1 235 ? 17.467 -10.502 -6.665 1.00 81.69 235 GLY A N 1
ATOM 1757 C CA . GLY A 1 235 ? 16.371 -11.311 -7.204 1.00 81.69 235 GLY A CA 1
ATOM 1758 C C . GLY A 1 235 ? 16.167 -11.179 -8.719 1.00 81.69 235 GLY A C 1
ATOM 1759 O O . GLY A 1 235 ? 15.681 -12.110 -9.376 1.00 81.69 235 GLY A O 1
ATOM 1760 N N . ASP A 1 236 ? 16.586 -10.054 -9.305 1.00 84.62 236 ASP A N 1
ATOM 1761 C CA . ASP A 1 236 ? 16.493 -9.807 -10.744 1.00 84.62 236 ASP A CA 1
ATOM 1762 C C . ASP A 1 236 ? 17.596 -10.540 -11.519 1.00 84.62 236 ASP A C 1
ATOM 1764 O O . ASP A 1 236 ? 18.679 -10.026 -11.807 1.00 84.62 236 ASP A O 1
ATOM 1768 N N . THR A 1 237 ? 17.289 -11.771 -11.902 1.00 85.50 237 THR A N 1
ATOM 1769 C CA . THR A 1 237 ? 18.183 -12.627 -12.691 1.00 85.50 237 THR A CA 1
ATOM 1770 C C . THR A 1 237 ? 18.074 -12.411 -14.205 1.00 85.50 237 THR A C 1
ATOM 1772 O O . THR A 1 237 ? 18.827 -13.034 -14.955 1.00 85.50 237 THR A O 1
ATOM 1775 N N . VAL A 1 238 ? 17.171 -11.541 -14.673 1.00 85.44 238 VAL A N 1
ATOM 1776 C CA . VAL A 1 238 ? 16.932 -11.290 -16.106 1.00 85.44 238 VAL A CA 1
ATOM 1777 C C . VAL A 1 238 ? 17.704 -10.058 -16.571 1.00 85.44 238 VAL A C 1
ATOM 1779 O O . VAL A 1 238 ? 18.377 -10.107 -17.601 1.00 85.44 238 VAL A O 1
ATOM 1782 N N . ASN A 1 239 ? 17.675 -8.971 -15.800 1.00 83.50 239 ASN A N 1
ATOM 1783 C CA . ASN A 1 239 ? 18.328 -7.704 -16.126 1.00 83.50 239 ASN A CA 1
ATOM 1784 C C . ASN A 1 239 ? 19.735 -7.595 -15.519 1.00 83.50 239 ASN A C 1
ATOM 1786 O O . ASN A 1 239 ? 20.133 -6.529 -15.043 1.00 83.50 239 ASN A O 1
ATOM 1790 N N . LEU A 1 240 ? 20.519 -8.675 -15.568 1.00 79.06 240 LEU A N 1
ATOM 1791 C CA . LEU A 1 240 ? 21.896 -8.686 -15.067 1.00 79.06 240 LEU A CA 1
ATOM 1792 C C . LEU A 1 240 ? 22.770 -7.616 -15.759 1.00 79.06 240 LEU A C 1
ATOM 1794 O O . LEU A 1 240 ? 22.559 -7.330 -16.948 1.00 79.06 240 LEU A O 1
ATOM 1798 N N . PRO A 1 241 ? 23.756 -7.031 -15.048 1.00 67.25 241 PRO A N 1
ATOM 1799 C CA . PRO A 1 241 ? 24.739 -6.147 -15.662 1.00 67.25 241 PRO A CA 1
ATOM 1800 C C . PRO A 1 241 ? 25.487 -6.876 -16.791 1.00 67.25 241 PRO A C 1
ATOM 1802 O O . PRO A 1 241 ? 25.739 -8.078 -16.673 1.00 67.25 241 PRO A O 1
ATOM 1805 N N . PRO A 1 242 ? 25.859 -6.188 -17.883 1.00 64.12 242 PRO A N 1
ATOM 1806 C CA . PRO A 1 242 ? 26.748 -6.775 -18.878 1.00 64.12 242 PRO A CA 1
ATOM 1807 C C . PRO A 1 242 ? 28.104 -7.126 -18.237 1.00 64.12 242 PRO A C 1
ATOM 1809 O O . PRO A 1 242 ? 28.629 -6.346 -17.442 1.00 64.12 242 PRO A O 1
ATOM 1812 N N . ASN A 1 243 ? 28.639 -8.305 -18.579 1.00 53.88 243 ASN A N 1
ATOM 1813 C CA . ASN A 1 243 ? 29.979 -8.762 -18.176 1.00 53.88 243 ASN A CA 1
ATOM 1814 C C . ASN A 1 243 ? 31.099 -7.912 -18.785 1.00 53.88 243 ASN A C 1
ATOM 1816 O O . ASN A 1 243 ? 30.943 -7.488 -19.955 1.00 53.88 243 ASN A O 1
#

Organism: NCBI:txid1259217